Protein 1AM9 (pdb70)

Foldseek 3Di:
DPPVVVVVVVVVVVVVVVCVPVVVLLVLQCVQPRPPDDDDRVVSVVSSVVVVVVVVVVVVVVVVVVVVVVVVVCCVPPPD/DVVVVVVVVVVVVVVVVCVVVVVLVVLQCVQPRDVDDDDSVVSVVRSVVVVVVVVVVVVVVVVVVVVVVVVVVVD/DDPVVVVVVVVVVVVVVVCVPVVVLQVLQCVQVRPPDDDDRVVSVVSSVVVVVVVVVVVVVVVVVVVVVVVVVVVVPDPPDD/DPVVVVVVVVVVVVVVVVCVVVVVLVVLQCVQPRDPDDDDSVVSVVRSVVVVVVCVVVVVVVVVVVVCVVVVVVVD

Secondary structure (DSSP, 8-state):
--HHHHHHHHHHHHHHHHHHHHHHHHHHHHHHT-SS----HHHHHHHHHHHHHHHHHHHHHHHHHHHHHHHHHHHHHH--/-HHHHHHHHHHHHHHHHHHHHHHHHHHHHHHT-SS----HHHHHHHHHHHHHHHHHHHHHHHHHHHHHHHHHHT-/--HHHHHHHHHHHHHHHHHHHHHHHHHHHHHHHTTT----HHHHHHHHHHHHHHHHHHHHHHHHHHHHHHHHHHHHH-----/--HHHHHHHHHHHHHHHHHHHHHHHHHHHHHHTTTT----HHHHHHHHHHHHHHHHHHHHHHHHHHHHHHHHHHT-

Sequence (313 aa):
QSRGEKRTAHNAIEKRYRSSINDKIIELKDLVVGTEAKLNKSAVLRKAIDYIRFLQHSNQKLKQENLSLRTAVHKSKSLKSRGEKRTAHNAIEKRYRSSINDKIIELKDLVVGTEAKLNKSAVLRKAIDYIRFLQHSNQKLKQENLSLRTAVHKSQSRGEKRTAHNAIEKRYRSSINDKIIELKDLVVGTEAKLNKSAVLRKAIDYIRFLQHSNQKLKQENLSLRTAVHKSKSLKDLQSRGEKRTAHNAIEKRYRSSINDKIIELKDLVVGTEAKLNKSAVLRKAIDYIRFLQHSNQKLKQENLSLRTAVHKS

Structure (mmCIF, N/CA/C/O backbone):
data_1AM9
#
_entry.id   1AM9
#
_cell.length_a   94.630
_cell.length_b   94.630
_cell.length_c   459.100
_cell.angle_alpha   90.00
_cell.angle_beta   90.00
_cell.angle_gamma   120.00
#
_symmetry.space_group_name_H-M   'P 61 2 2'
#
loop_
_entity.id
_entity.type
_entity.pdbx_description
1 polymer "DNA (5'-D(*TP*TP*GP*CP*AP*GP*TP*GP*GP*GP*GP*TP*GP*AP*TP*CP*T )-3')"
2 polymer "DNA (5'-D(*CP*AP*TP*GP*AP*GP*AP*TP*CP*AP*CP*CP*CP*CP*AP*CP*T P*GP*CP*AP*A)-3')"
3 polymer 'PROTEIN (STEROL REGULATORY ELEMENT BINDING PROTEIN 1A)'
4 non-polymer 'MAGNESIUM ION'
5 water water
#
loop_
_atom_site.group_PDB
_atom_site.id
_atom_site.type_symbol
_atom_site.label_atom_id
_atom_site.label_alt_id
_atom_site.label_comp_id
_atom_site.label_asym_id
_atom_site.label_entity_id
_atom_site.label_seq_id
_atom_site.pdbx_PDB_ins_code
_atom_site.Cartn_x
_atom_site.Cartn_y
_atom_site.Cartn_z
_atom_site.occupancy
_atom_site.B_iso_or_equiv
_atom_site.auth_seq_id
_atom_site.auth_comp_id
_atom_site.auth_asym_id
_atom_site.auth_atom_id
_atom_site.pdbx_PDB_model_num
ATOM 1547 N N . GLN E 3 1 ? 66.556 44.237 144.686 1.00 47.23 319 GLN A N 1
ATOM 1548 C CA . GLN E 3 1 ? 66.639 43.893 143.231 1.00 46.83 319 GLN A CA 1
ATOM 1549 C C . GLN E 3 1 ? 65.724 44.759 142.378 1.00 45.96 319 GLN A C 1
ATOM 1550 O O . GLN E 3 1 ? 64.520 44.810 142.607 1.00 49.06 319 GLN A O 1
ATOM 1556 N N . SER E 3 2 ? 66.321 45.459 141.416 1.00 46.35 320 SER A N 1
ATOM 1557 C CA . SER E 3 2 ? 65.622 46.334 140.461 1.00 46.98 320 SER A CA 1
ATOM 1558 C C . SER E 3 2 ? 64.954 45.431 139.428 1.00 47.32 320 SER A C 1
ATOM 1559 O O . SER E 3 2 ? 65.362 44.278 139.283 1.00 46.68 320 SER A O 1
ATOM 1562 N N . ARG E 3 3 ? 64.035 45.964 138.627 1.00 41.73 321 ARG A N 1
ATOM 1563 C CA . ARG E 3 3 ? 63.379 45.113 137.636 1.00 42.18 321 ARG A CA 1
ATOM 1564 C C . ARG E 3 3 ? 64.470 44.387 136.875 1.00 41.15 321 ARG A C 1
ATOM 1565 O O . ARG E 3 3 ? 64.454 43.161 136.785 1.00 44.78 321 ARG A O 1
ATOM 1567 N N . GLY E 3 4 ? 65.502 45.138 136.505 1.00 37.27 322 GLY A N 1
ATOM 1568 C CA . GLY E 3 4 ? 66.586 44.579 135.739 1.00 34.15 322 GLY A CA 1
ATOM 1569 C C . GLY E 3 4 ? 67.302 43.476 136.453 1.00 34.90 322 GLY A C 1
ATOM 1570 O O . GLY E 3 4 ? 67.718 42.502 135.824 1.00 38.35 322 GLY A O 1
ATOM 1571 N N . GLU E 3 5 ? 67.488 43.633 137.758 1.00 35.33 323 GLU A N 1
ATOM 1572 C CA . GLU E 3 5 ? 68.171 42.605 138.526 1.00 36.65 323 GLU A CA 1
ATOM 1573 C C . GLU E 3 5 ? 67.279 41.408 138.757 1.00 35.46 323 GLU A C 1
ATOM 1574 O O . GLU E 3 5 ? 67.700 40.262 138.638 1.00 34.02 323 GLU A O 1
ATOM 1580 N N . LYS E 3 6 ? 66.036 41.701 139.096 1.00 36.60 324 LYS A N 1
ATOM 1581 C CA . LYS E 3 6 ? 65.038 40.691 139.340 1.00 42.60 324 LYS A CA 1
ATOM 1582 C C . LYS E 3 6 ? 64.946 39.814 138.075 1.00 40.81 324 LYS A C 1
ATOM 1583 O O . LYS E 3 6 ? 64.977 38.593 138.159 1.00 40.67 324 LYS A O 1
ATOM 1589 N N . ARG E 3 7 ? 64.969 40.455 136.909 1.00 42.19 325 ARG A N 1
ATOM 1590 C CA . ARG E 3 7 ? 64.885 39.789 135.598 1.00 38.16 325 ARG A CA 1
ATOM 1591 C C . ARG E 3 7 ? 66.030 38.834 135.423 1.00 34.69 325 ARG A C 1
ATOM 1592 O O . ARG E 3 7 ? 65.857 37.656 135.195 1.00 38.77 325 ARG A O 1
ATOM 1600 N N . THR E 3 8 ? 67.219 39.347 135.586 1.00 29.30 326 THR A N 1
ATOM 1601 C CA . THR E 3 8 ? 68.369 38.530 135.427 1.00 29.65 326 THR A CA 1
ATOM 1602 C C . THR E 3 8 ? 68.346 37.364 136.401 1.00 31.72 326 THR A C 1
ATOM 1603 O O . THR E 3 8 ? 68.719 36.239 136.066 1.00 35.28 326 THR A O 1
ATOM 1607 N N . ALA E 3 9 ? 67.861 37.617 137.603 1.00 33.85 327 ALA A N 1
ATOM 1608 C CA . ALA E 3 9 ? 67.830 36.569 138.620 1.00 34.07 327 ALA A CA 1
ATOM 1609 C C . ALA E 3 9 ? 66.813 35.516 138.233 1.00 29.48 327 ALA A C 1
ATOM 1610 O O . ALA E 3 9 ? 67.088 34.317 138.226 1.00 29.80 327 ALA A O 1
ATOM 1612 N N . HIS E 3 10 ? 65.642 35.995 137.863 1.00 25.92 328 HIS A N 1
ATOM 1613 C CA . HIS E 3 10 ? 64.566 35.131 137.491 1.00 28.47 328 HIS A CA 1
ATOM 1614 C C . HIS E 3 10 ? 64.952 34.123 136.428 1.00 34.21 328 HIS A C 1
ATOM 1615 O O . HIS E 3 10 ? 64.553 32.953 136.501 1.00 34.83 328 HIS A O 1
ATOM 1622 N N . ASN E 3 11 ? 65.734 34.577 135.451 1.00 35.48 329 ASN A N 1
ATOM 1623 C CA . ASN E 3 11 ? 66.154 33.733 134.355 1.00 28.90 329 ASN A CA 1
ATOM 1624 C C . ASN E 3 11 ? 67.025 32.622 134.882 1.00 30.19 329 ASN A C 1
ATOM 1625 O O . ASN E 3 11 ? 66.908 31.485 134.425 1.00 34.26 329 ASN A O 1
ATOM 1630 N N . ALA E 3 12 ? 67.817 32.903 135.908 1.00 27.27 330 ALA A N 1
ATOM 1631 C CA . ALA E 3 12 ? 68.689 31.875 136.481 1.00 25.85 330 ALA A CA 1
ATOM 1632 C C . ALA E 3 12 ? 67.908 30.904 137.361 1.00 31.03 330 ALA A C 1
ATOM 1633 O O . ALA E 3 12 ? 68.282 29.734 137.521 1.00 33.63 330 ALA A O 1
ATOM 1635 N N . ILE E 3 13 ? 66.853 31.425 137.979 1.00 37.26 331 ILE A N 1
ATOM 1636 C CA . ILE E 3 13 ? 65.948 30.658 138.854 1.00 37.72 331 ILE A CA 1
ATOM 1637 C C . ILE E 3 13 ? 65.181 29.679 137.932 1.00 36.10 331 ILE A C 1
ATOM 1638 O O . ILE E 3 13 ? 65.057 28.476 138.213 1.00 33.80 331 ILE A O 1
ATOM 1643 N N . GLU E 3 14 ? 64.706 30.221 136.815 1.00 33.17 332 GLU A N 1
ATOM 1644 C CA . GLU E 3 14 ? 63.979 29.471 135.821 1.00 29.97 332 GLU A CA 1
ATOM 1645 C C . GLU E 3 14 ? 64.911 28.453 135.160 1.00 27.45 332 GLU A C 1
ATOM 1646 O O . GLU E 3 14 ? 64.472 27.427 134.646 1.00 30.40 332 GLU A O 1
ATOM 1652 N N . LYS E 3 15 ? 66.204 28.707 135.192 1.00 25.77 333 LYS A N 1
ATOM 1653 C CA . LYS E 3 15 ? 67.109 27.756 134.600 1.00 27.03 333 LYS A CA 1
ATOM 1654 C C . LYS E 3 15 ? 67.126 26.570 135.535 1.00 29.10 333 LYS A C 1
ATOM 1655 O O . LYS E 3 15 ? 67.087 25.422 135.102 1.00 31.78 333 LYS A O 1
ATOM 1661 N N . ARG E 3 16 ? 67.219 26.871 136.826 1.00 32.07 334 ARG A N 1
ATOM 1662 C CA . ARG E 3 16 ? 67.209 25.870 137.895 1.00 34.15 334 ARG A CA 1
ATOM 1663 C C . ARG E 3 16 ? 65.889 25.074 137.882 1.00 28.97 334 ARG A C 1
ATOM 1664 O O . ARG E 3 16 ? 65.889 23.858 138.068 1.00 34.59 334 ARG A O 1
ATOM 1672 N N . TYR E 3 17 ? 64.786 25.771 137.636 1.00 25.29 335 TYR A N 1
ATOM 1673 C CA . TYR E 3 17 ? 63.448 25.188 137.554 1.00 27.27 335 TYR A CA 1
ATOM 1674 C C . TYR E 3 17 ? 63.403 24.121 136.478 1.00 28.35 335 TYR A C 1
ATOM 1675 O O . TYR E 3 17 ? 63.051 22.985 136.744 1.00 36.23 335 TYR A O 1
ATOM 1684 N N . ARG E 3 18 ? 63.711 24.514 135.251 1.00 29.64 336 ARG A N 1
ATOM 1685 C CA . ARG E 3 18 ? 63.746 23.602 134.117 1.00 28.93 336 ARG A CA 1
ATOM 1686 C C . ARG E 3 18 ? 64.567 22.367 134.386 1.00 25.80 336 ARG A C 1
ATOM 1687 O O . ARG E 3 18 ? 64.190 21.261 133.996 1.00 30.84 336 ARG A O 1
ATOM 1695 N N . SER E 3 19 ? 65.737 22.571 134.963 1.00 23.77 337 SER A N 1
ATOM 1696 C CA . SER E 3 19 ? 66.620 21.470 135.271 1.00 26.24 337 SER A CA 1
ATOM 1697 C C . SER E 3 19 ? 65.987 20.521 136.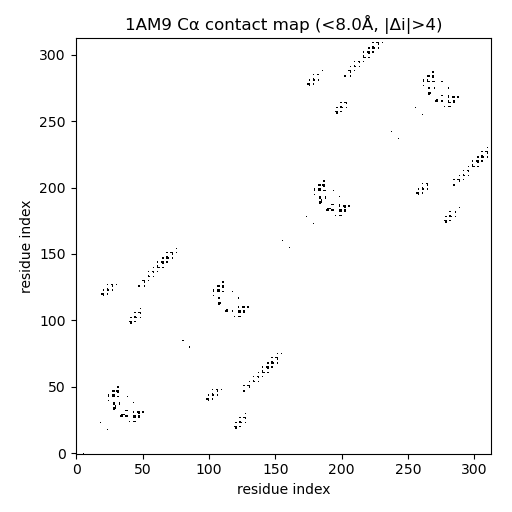283 1.00 29.06 337 SER A C 1
ATOM 1698 O O . SER E 3 19 ? 66.158 19.305 136.170 1.00 29.08 337 SER A O 1
ATOM 1701 N N . SER E 3 20 ? 65.222 21.071 137.235 1.00 28.67 338 SER A N 1
ATOM 1702 C CA . SER E 3 20 ? 64.584 20.264 138.279 1.00 26.98 338 SER A CA 1
ATOM 1703 C C . SER E 3 20 ? 63.567 19.311 137.695 1.00 28.65 338 SER A C 1
ATOM 1704 O O . SER E 3 20 ? 63.165 18.354 138.330 1.00 34.80 338 SER A O 1
ATOM 1707 N N . ILE E 3 21 ? 63.130 19.609 136.484 1.00 29.52 339 ILE A N 1
ATOM 1708 C CA . ILE E 3 21 ? 62.165 18.797 135.783 1.00 24.68 339 ILE A CA 1
ATOM 1709 C C . ILE E 3 21 ? 62.860 17.937 134.734 1.00 29.68 339 ILE A C 1
ATOM 1710 O O . ILE E 3 21 ? 62.724 16.700 134.730 1.00 29.78 339 ILE A O 1
ATOM 1715 N N . ASN E 3 22 ? 63.649 18.590 133.880 1.00 28.37 340 ASN A N 1
ATOM 1716 C CA . ASN E 3 22 ? 64.343 17.903 132.799 1.00 22.08 340 ASN A CA 1
ATOM 1717 C C . ASN E 3 22 ? 65.306 16.879 133.326 1.00 22.19 340 ASN A C 1
ATOM 1718 O O . ASN E 3 22 ? 65.394 15.784 132.802 1.00 27.88 340 ASN A O 1
ATOM 1723 N N . ASP E 3 23 ? 65.997 17.201 134.405 1.00 29.83 341 ASP A N 1
ATOM 1724 C CA . ASP E 3 23 ? 66.945 16.257 134.972 1.00 31.40 341 ASP A CA 1
ATOM 1725 C C . ASP E 3 23 ? 66.258 14.987 135.431 1.00 29.50 341 ASP A C 1
ATOM 1726 O O . ASP E 3 23 ? 66.828 13.898 135.358 1.00 29.55 341 ASP A O 1
ATOM 1731 N N . LYS E 3 24 ? 65.010 15.139 135.864 1.00 29.88 342 LYS A N 1
ATOM 1732 C CA . LYS E 3 24 ? 64.201 14.023 136.331 1.00 27.92 342 LYS A CA 1
ATOM 1733 C C . LYS E 3 24 ? 63.576 13.260 135.189 1.00 27.74 342 LYS A C 1
ATOM 1734 O O . LYS E 3 24 ? 63.398 12.044 135.278 1.00 31.62 342 LYS A O 1
ATOM 1740 N N . ILE E 3 25 ? 63.219 13.958 134.119 1.00 27.22 343 ILE A N 1
ATOM 1741 C CA . ILE E 3 25 ? 62.652 13.257 132.990 1.00 26.09 343 ILE A CA 1
ATOM 1742 C C . ILE E 3 25 ? 63.753 12.367 132.386 1.00 28.83 343 ILE A C 1
ATOM 1743 O O . ILE E 3 25 ? 63.461 11.294 131.855 1.00 31.20 343 ILE A O 1
ATOM 1748 N N . ILE E 3 26 ? 65.021 12.751 132.533 1.00 26.72 344 ILE A N 1
ATOM 1749 C CA . ILE E 3 26 ? 66.070 11.900 131.987 1.00 33.20 344 ILE A CA 1
ATOM 1750 C C . ILE E 3 26 ? 66.398 10.720 132.916 1.00 33.35 344 ILE A C 1
ATOM 1751 O O . ILE E 3 26 ? 66.855 9.670 132.448 1.00 36.06 344 ILE A O 1
ATOM 1756 N N . GLU E 3 27 ? 66.092 10.874 134.211 1.00 33.70 345 GLU A N 1
ATOM 1757 C CA . GLU E 3 27 ? 66.274 9.816 135.220 1.00 27.99 345 GLU A CA 1
ATOM 1758 C C . GLU E 3 27 ? 65.205 8.785 134.904 1.00 24.58 345 GLU A C 1
ATOM 1759 O O . GLU E 3 27 ? 65.444 7.592 134.984 1.00 30.95 345 GLU A O 1
ATOM 1765 N N . LEU E 3 28 ? 64.027 9.256 134.515 1.00 22.38 346 LEU A N 1
ATOM 1766 C CA . LEU E 3 28 ? 62.925 8.385 134.119 1.00 22.77 346 LEU A CA 1
ATOM 1767 C C . LEU E 3 28 ? 63.235 7.727 132.790 1.00 23.64 346 LEU A C 1
ATOM 1768 O O . LEU E 3 28 ? 62.929 6.567 132.593 1.00 25.73 346 LEU A O 1
ATOM 1773 N N . LYS E 3 29 ? 63.823 8.476 131.865 1.00 26.61 347 LYS A N 1
ATOM 1774 C CA . LYS E 3 29 ? 64.180 7.925 130.571 1.00 25.86 347 LYS A CA 1
ATOM 1775 C C . LYS E 3 29 ? 65.096 6.731 130.791 1.00 27.51 347 LYS A C 1
ATOM 1776 O O . LYS E 3 29 ? 64.838 5.629 130.311 1.00 35.85 347 LYS A O 1
ATOM 1782 N N . ASP E 3 30 ? 66.147 6.940 131.556 1.00 25.87 348 ASP A N 1
ATOM 1783 C CA . ASP E 3 30 ? 67.076 5.880 131.841 1.00 28.48 348 ASP A CA 1
ATOM 1784 C C . ASP E 3 30 ? 66.423 4.658 132.480 1.00 30.54 348 ASP A C 1
ATOM 1785 O O . ASP E 3 30 ? 66.895 3.535 132.313 1.00 35.70 348 ASP A O 1
ATOM 1790 N N . LEU E 3 31 ? 65.347 4.864 133.226 1.00 32.87 349 LEU A N 1
ATOM 1791 C CA . LEU E 3 31 ? 64.659 3.745 133.881 1.00 30.85 349 LEU A CA 1
ATOM 1792 C C . LEU E 3 31 ? 63.780 2.963 132.932 1.00 28.99 349 LEU A C 1
ATOM 1793 O O . LEU E 3 31 ? 63.636 1.766 133.091 1.00 31.53 349 LEU A O 1
ATOM 1798 N N . VAL E 3 32 ? 63.176 3.644 131.960 1.00 30.50 350 VAL A N 1
ATOM 1799 C CA . VAL E 3 32 ? 62.279 2.996 131.019 1.00 27.29 350 VAL A CA 1
ATOM 1800 C C . VAL E 3 32 ? 62.921 2.497 129.737 1.00 32.95 350 VAL A C 1
ATOM 1801 O O . VAL E 3 32 ? 62.461 1.497 129.178 1.00 36.14 350 VAL A O 1
ATOM 1805 N N . VAL E 3 33 ? 63.957 3.183 129.258 1.00 29.00 351 VAL A N 1
ATOM 1806 C CA . VAL E 3 33 ? 64.625 2.758 128.033 1.00 30.96 351 VAL A CA 1
ATOM 1807 C C . VAL E 3 33 ? 66.136 2.626 128.123 1.00 31.82 351 VAL A C 1
ATOM 1808 O O . VAL E 3 33 ? 66.781 2.142 127.187 1.00 38.93 351 VAL A O 1
ATOM 1812 N N . GLY E 3 34 ? 66.717 3.069 129.225 1.00 35.42 352 GLY A N 1
ATOM 1813 C CA . GLY E 3 34 ? 68.151 2.929 129.368 1.00 30.98 352 GLY A CA 1
ATOM 1814 C C . GLY E 3 34 ? 68.973 4.184 129.218 1.00 33.42 352 GLY A C 1
ATOM 1815 O O . GLY E 3 34 ? 68.587 5.156 128.583 1.00 33.59 352 GLY A O 1
ATOM 1816 N N . THR E 3 35 ? 70.158 4.119 129.798 1.00 38.48 353 THR A N 1
ATOM 1817 C CA . THR E 3 35 ? 71.086 5.217 129.783 1.00 42.13 353 THR A CA 1
ATOM 1818 C C . THR E 3 35 ? 71.377 5.663 128.341 1.00 48.87 353 THR A C 1
ATOM 1819 O O . THR E 3 35 ? 71.210 6.840 128.001 1.00 54.83 353 THR A O 1
ATOM 1821 N N . GLU E 3 36 ? 71.704 4.694 127.480 1.00 53.38 354 GLU A N 1
ATOM 1822 C CA . GLU E 3 36 ? 72.080 4.941 126.080 1.00 51.11 354 GLU A CA 1
ATOM 1823 C C . GLU E 3 36 ? 71.002 5.382 125.106 1.00 47.71 354 GLU A C 1
ATOM 1824 O O . GLU E 3 36 ? 71.270 6.193 124.221 1.00 49.17 354 GLU A O 1
ATOM 1826 N N . ALA E 3 37 ? 69.800 4.837 125.239 1.00 46.60 355 ALA A N 1
ATOM 1827 C CA . ALA E 3 37 ? 68.702 5.203 124.343 1.00 45.59 355 ALA A CA 1
ATOM 1828 C C . ALA E 3 37 ? 68.291 6.681 124.453 1.00 45.09 355 ALA A C 1
ATOM 1829 O O . ALA E 3 37 ? 68.569 7.349 125.446 1.00 48.80 355 ALA A O 1
ATOM 1831 N N . LYS E 3 38 ? 67.670 7.206 123.412 1.00 38.45 356 LYS A N 1
ATOM 1832 C CA . LYS E 3 38 ? 67.214 8.576 123.452 1.00 36.72 356 LYS A CA 1
ATOM 1833 C C . LYS E 3 38 ? 65.759 8.461 123.077 1.00 37.41 356 LYS A C 1
ATOM 1834 O O . LYS E 3 38 ? 65.425 7.736 122.138 1.00 40.64 356 LYS A O 1
ATOM 1836 N N . LEU E 3 39 ? 64.894 9.090 123.871 1.00 34.00 357 LEU A N 1
ATOM 1837 C CA . LEU E 3 39 ? 63.455 9.088 123.637 1.00 26.58 357 LEU A CA 1
ATOM 1838 C C . LEU E 3 39 ? 63.011 10.469 124.081 1.00 29.57 357 LEU A C 1
ATOM 1839 O O . LEU E 3 39 ? 63.656 11.070 124.938 1.00 34.58 357 LEU A O 1
ATOM 1844 N N . ASN E 3 40 ? 61.971 11.006 123.452 1.00 29.56 358 ASN A N 1
ATOM 1845 C CA . ASN E 3 40 ? 61.462 12.328 123.777 1.00 25.56 358 ASN A CA 1
ATOM 1846 C C . ASN E 3 40 ? 60.690 12.363 125.102 1.00 25.33 358 ASN A C 1
ATOM 1847 O O . ASN E 3 40 ? 60.101 11.378 125.508 1.00 28.25 358 ASN A O 1
ATOM 1852 N N . LYS E 3 41 ? 60.577 13.553 125.674 1.00 26.23 359 LYS A N 1
ATOM 1853 C CA . LYS E 3 41 ? 59.922 13.778 126.952 1.00 20.66 359 LYS A CA 1
ATOM 1854 C C . LYS E 3 41 ? 58.562 13.151 127.178 1.00 25.56 359 LYS A C 1
ATOM 1855 O O . LYS E 3 41 ? 58.375 12.445 128.174 1.00 31.06 359 LYS A O 1
ATOM 1861 N N . SER E 3 42 ? 57.601 13.394 126.298 1.00 21.82 360 SER A N 1
ATOM 1862 C CA . SER E 3 42 ? 56.266 12.825 126.528 1.00 23.62 360 SER A CA 1
ATOM 1863 C C . SER E 3 42 ? 56.183 11.292 126.440 1.00 29.63 360 SER A C 1
ATOM 1864 O O . SER E 3 42 ? 55.342 10.654 127.127 1.00 32.88 360 SER A O 1
ATOM 1867 N N . ALA E 3 43 ? 57.087 10.709 125.654 1.00 23.17 361 ALA A N 1
ATOM 1868 C CA . ALA E 3 43 ? 57.119 9.274 125.452 1.00 24.72 361 ALA A CA 1
ATOM 1869 C C . ALA E 3 43 ? 57.799 8.630 126.628 1.00 20.71 361 ALA A C 1
ATOM 1870 O O . ALA E 3 43 ? 57.554 7.482 126.934 1.00 28.38 361 ALA A O 1
ATOM 1872 N N . VAL E 3 44 ? 58.714 9.361 127.236 1.00 23.98 362 VAL A N 1
ATOM 1873 C CA . VAL E 3 44 ? 59.403 8.899 128.427 1.00 22.96 362 VAL A CA 1
ATOM 1874 C C . VAL E 3 44 ? 58.366 8.837 129.554 1.00 21.19 362 VAL A C 1
ATOM 1875 O O . VAL E 3 44 ? 58.245 7.816 130.217 1.00 26.49 362 VAL A O 1
ATOM 1879 N N . LEU E 3 45 ? 57.564 9.890 129.707 1.00 18.59 363 LEU A N 1
ATOM 1880 C CA . LEU E 3 45 ? 56.558 9.919 130.754 1.00 13.14 363 LEU A CA 1
ATOM 1881 C C . LEU E 3 45 ? 55.479 8.897 130.497 1.00 13.42 363 LEU A C 1
ATOM 1882 O O . LEU E 3 45 ? 55.011 8.253 131.404 1.00 26.02 363 LEU A O 1
ATOM 1887 N N . ARG E 3 46 ? 55.063 8.737 129.262 1.00 20.03 364 ARG A N 1
ATOM 1888 C CA . ARG E 3 46 ? 54.054 7.743 128.947 1.00 17.96 364 ARG A CA 1
ATOM 1889 C C . ARG E 3 46 ? 54.557 6.362 129.364 1.00 20.85 364 ARG A C 1
ATOM 1890 O O . ARG E 3 46 ? 53.788 5.530 129.830 1.00 23.76 364 ARG A O 1
ATOM 1898 N N . LYS E 3 47 ? 55.846 6.115 129.123 1.00 23.84 365 LYS A N 1
ATOM 1899 C CA . LYS E 3 47 ? 56.495 4.848 129.444 1.00 22.06 365 LYS A CA 1
ATOM 1900 C C . LYS E 3 47 ? 56.605 4.644 130.932 1.00 21.75 365 LYS A C 1
ATOM 1901 O O . LYS E 3 47 ? 56.400 3.542 131.409 1.00 27.56 365 LYS A O 1
ATOM 1907 N N . ALA E 3 48 ? 56.962 5.714 131.646 1.00 23.80 366 ALA A N 1
ATOM 1908 C CA . ALA E 3 48 ? 57.079 5.734 133.111 1.00 20.44 366 ALA A CA 1
ATOM 1909 C C . ALA E 3 48 ? 55.746 5.312 133.736 1.00 20.99 366 ALA A C 1
ATOM 1910 O O . ALA E 3 48 ? 55.709 4.431 134.591 1.00 30.31 366 ALA A O 1
ATOM 1912 N N . ILE E 3 49 ? 54.656 5.912 133.263 1.00 20.52 367 ILE A N 1
ATOM 1913 C CA . ILE E 3 49 ? 53.305 5.613 133.722 1.00 13.78 367 ILE A CA 1
ATOM 1914 C C . ILE E 3 49 ? 52.954 4.162 133.551 1.00 15.09 367 ILE A C 1
ATOM 1915 O O . ILE E 3 49 ? 52.480 3.532 134.481 1.00 23.58 367 ILE A O 1
ATOM 1920 N N . ASP E 3 50 ? 53.147 3.637 132.347 1.00 19.25 368 ASP A N 1
ATOM 1921 C CA . ASP E 3 50 ? 52.835 2.240 132.056 1.00 19.39 368 ASP A CA 1
ATOM 1922 C C . ASP E 3 50 ? 53.785 1.290 132.763 1.00 17.94 368 ASP A C 1
ATOM 1923 O O . ASP E 3 50 ? 53.403 0.187 133.141 1.00 22.19 368 ASP A O 1
ATOM 1928 N N . TYR E 3 51 ? 55.035 1.697 132.915 1.00 20.75 369 TYR A N 1
ATOM 1929 C CA . TYR E 3 51 ? 56.019 0.871 133.603 1.00 15.08 369 TYR A CA 1
ATOM 1930 C C . TYR E 3 51 ? 55.609 0.759 135.075 1.00 22.29 369 TYR A C 1
ATOM 1931 O O . TYR E 3 51 ? 55.595 -0.337 135.617 1.00 31.39 369 TYR A O 1
ATOM 1940 N N . ILE E 3 52 ? 55.261 1.876 135.721 1.00 21.56 370 ILE A N 1
ATOM 1941 C CA . ILE E 3 52 ? 54.826 1.842 137.115 1.00 20.67 370 ILE A CA 1
ATOM 1942 C C . ILE E 3 52 ? 53.664 0.871 137.233 1.00 21.82 370 ILE A C 1
ATOM 1943 O O . ILE E 3 52 ? 53.737 -0.074 138.003 1.00 33.58 370 ILE A O 1
ATOM 1948 N N . ARG E 3 53 ? 52.636 1.028 136.411 1.00 23.82 371 ARG A N 1
ATOM 1949 C CA . ARG E 3 53 ? 51.498 0.124 136.477 1.00 18.51 371 ARG A CA 1
ATOM 1950 C C . ARG E 3 53 ? 51.925 -1.306 136.314 1.00 22.69 371 ARG A C 1
ATOM 1951 O O . ARG E 3 53 ? 51.337 -2.216 136.896 1.00 31.11 371 ARG A O 1
ATOM 1959 N N . PHE E 3 54 ? 52.898 -1.532 135.456 1.00 22.22 372 PHE A N 1
ATOM 1960 C CA . PHE E 3 54 ? 53.3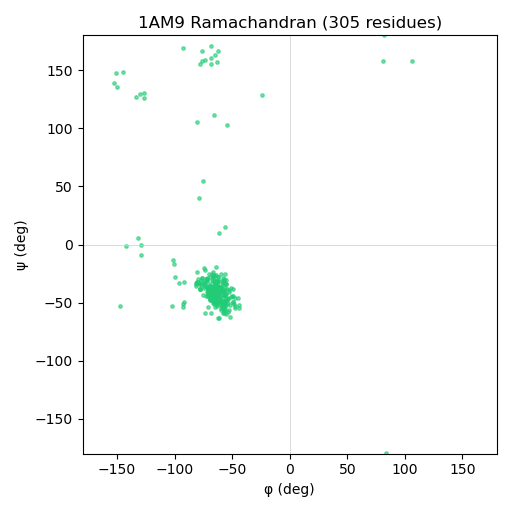43 -2.886 135.260 1.00 22.62 372 PHE A CA 1
ATOM 1961 C C . PHE E 3 54 ? 54.074 -3.363 136.498 1.00 21.57 372 PHE A C 1
ATOM 1962 O O . PHE E 3 54 ? 53.924 -4.519 136.864 1.00 27.90 372 PHE A O 1
ATOM 1970 N N . LEU E 3 55 ? 54.874 -2.497 137.124 1.00 20.84 373 LEU A N 1
ATOM 1971 C CA . LEU E 3 55 ? 55.647 -2.846 138.322 1.00 16.67 373 LEU A CA 1
ATOM 1972 C C . LEU E 3 55 ? 54.715 -3.160 139.463 1.00 21.83 373 LEU A C 1
ATOM 1973 O O . LEU E 3 55 ? 54.975 -4.051 140.265 1.00 22.32 373 LEU A O 1
ATOM 1978 N N . GLN E 3 56 ? 53.629 -2.407 139.531 1.00 20.62 374 GLN A N 1
ATOM 1979 C CA . GLN E 3 56 ? 52.604 -2.594 140.529 1.00 16.70 374 GLN A CA 1
ATOM 1980 C C . GLN E 3 56 ? 51.922 -3.912 140.319 1.00 19.92 374 GLN A C 1
ATOM 1981 O O . GLN E 3 56 ? 51.716 -4.655 141.255 1.00 30.29 374 GLN A O 1
ATOM 1987 N N . HIS E 3 57 ? 51.502 -4.184 139.099 1.00 23.54 375 HIS A N 1
ATOM 1988 C CA . HIS E 3 57 ? 50.818 -5.430 138.814 1.00 23.59 375 HIS A CA 1
ATOM 1989 C C . HIS E 3 57 ? 51.708 -6.653 139.064 1.00 22.77 375 HIS A C 1
ATOM 1990 O O . HIS E 3 57 ? 51.244 -7.707 139.517 1.00 23.96 375 HIS A O 1
ATOM 1997 N N . SER E 3 58 ? 52.980 -6.495 138.731 1.00 22.63 376 SER A N 1
ATOM 1998 C CA . SER E 3 58 ? 53.998 -7.528 138.879 1.00 25.20 376 SER A CA 1
ATOM 1999 C C . SER E 3 58 ? 54.213 -7.804 140.365 1.00 25.97 376 SER A C 1
ATOM 2000 O O . SER E 3 58 ? 54.194 -8.945 140.798 1.00 30.24 376 SER A O 1
ATOM 2003 N N . ASN E 3 59 ? 54.386 -6.748 141.146 1.00 21.87 377 ASN A N 1
ATOM 2004 C CA . ASN E 3 59 ? 54.584 -6.885 142.561 1.00 20.50 377 ASN A CA 1
ATOM 2005 C C . ASN E 3 59 ? 53.433 -7.710 143.139 1.00 21.79 377 ASN A C 1
ATOM 2006 O O . ASN E 3 59 ? 53.662 -8.699 143.804 1.00 26.59 377 ASN A O 1
ATOM 2011 N N . GLN E 3 60 ? 52.201 -7.395 142.781 1.00 20.13 378 GLN A N 1
ATOM 2012 C CA . GLN E 3 60 ? 51.077 -8.147 143.281 1.00 20.11 378 GLN A CA 1
ATOM 2013 C C . GLN E 3 60 ? 51.197 -9.599 142.858 1.00 31.60 378 GLN A C 1
ATOM 2014 O O . GLN E 3 60 ? 50.969 -10.508 143.662 1.00 39.67 378 GLN A O 1
ATOM 2020 N N . LYS E 3 61 ? 51.544 -9.825 141.592 1.00 35.59 379 LYS A N 1
ATOM 2021 C CA . LYS E 3 61 ? 51.701 -11.173 141.065 1.00 28.28 379 LYS A CA 1
ATOM 2022 C C . LYS E 3 61 ? 52.781 -11.911 141.824 1.00 24.14 379 LYS A C 1
ATOM 2023 O O . LYS E 3 61 ? 52.595 -13.021 142.255 1.00 25.94 379 LYS A O 1
ATOM 2029 N N . LEU E 3 62 ? 53.905 -11.255 142.007 1.00 26.00 380 LEU A N 1
ATOM 2030 C CA . LEU E 3 62 ? 55.053 -11.812 142.697 1.00 25.56 380 LEU A CA 1
ATOM 2031 C C . LEU E 3 62 ? 54.753 -12.165 144.157 1.00 28.00 380 LEU A C 1
ATOM 2032 O O . LEU E 3 62 ? 55.258 -13.175 144.679 1.00 25.95 380 LEU A O 1
ATOM 2037 N N . LYS E 3 63 ? 53.959 -11.331 144.824 1.00 23.61 381 LYS A N 1
ATOM 2038 C CA . LYS E 3 63 ? 53.637 -11.590 146.200 1.00 21.37 381 LYS A CA 1
ATOM 2039 C C . LYS E 3 63 ? 52.729 -12.784 146.278 1.00 26.62 381 LYS A C 1
ATOM 2040 O O . LYS E 3 63 ? 52.885 -13.633 147.158 1.00 32.56 381 LYS A O 1
ATOM 2046 N N . GLN E 3 64 ? 51.760 -12.866 145.381 1.00 28.46 382 GLN A N 1
ATOM 2047 C CA . GLN E 3 64 ? 50.864 -14.008 145.415 1.00 28.99 382 GLN A CA 1
ATOM 2048 C C . GLN E 3 64 ? 51.660 -15.277 145.186 1.00 32.09 382 GLN A C 1
ATOM 2049 O O . GLN E 3 64 ? 51.452 -16.263 145.861 1.00 42.13 382 GLN A O 1
ATOM 2055 N N . GLU E 3 65 ? 52.596 -15.233 144.255 1.00 32.49 383 GLU A N 1
ATOM 2056 C CA . GLU E 3 65 ? 53.424 -16.377 143.924 1.00 33.82 383 GLU A CA 1
ATOM 2057 C C . GLU E 3 65 ? 54.268 -16.779 145.111 1.00 34.35 383 GLU A C 1
ATOM 2058 O O . GLU E 3 65 ? 54.452 -17.960 145.395 1.00 35.26 383 GLU A O 1
ATOM 2064 N N . ASN E 3 66 ? 54.833 -15.776 145.759 1.00 33.83 384 ASN A N 1
ATOM 2065 C CA . ASN E 3 66 ? 55.667 -15.979 146.929 1.00 32.35 384 ASN A CA 1
ATOM 2066 C C . ASN E 3 66 ? 54.883 -16.727 147.999 1.00 34.05 384 ASN A C 1
ATOM 2067 O O . ASN E 3 66 ? 55.388 -17.668 148.606 1.00 39.02 384 ASN A O 1
ATOM 2072 N N . LEU E 3 67 ? 53.624 -16.351 148.176 1.00 32.29 385 LEU A N 1
ATOM 2073 C CA . LEU E 3 67 ? 52.775 -16.987 149.169 1.00 30.82 385 LEU A CA 1
ATOM 2074 C C . LEU E 3 67 ? 52.491 -18.422 148.771 1.00 30.84 385 LEU A C 1
ATOM 2075 O O . LEU E 3 67 ? 52.632 -19.319 149.578 1.00 38.16 385 LEU A O 1
ATOM 2080 N N . SER E 3 68 ? 52.114 -18.652 147.525 1.00 34.62 386 SER A N 1
ATOM 2081 C CA . SER E 3 68 ? 51.873 -20.009 147.056 1.00 33.62 386 SER A CA 1
ATOM 2082 C C . SER E 3 68 ? 53.117 -20.872 147.180 1.00 29.97 386 SER A C 1
ATOM 2083 O O . SER E 3 68 ? 53.031 -22.033 147.526 1.00 31.74 386 SER A O 1
ATOM 2086 N N . LEU E 3 69 ? 54.268 -20.332 146.848 1.00 27.09 387 LEU A N 1
ATOM 2087 C CA . LEU E 3 69 ? 55.475 -21.104 146.972 1.00 30.40 387 LEU A CA 1
ATOM 2088 C C . LEU E 3 69 ? 55.662 -21.454 148.444 1.00 38.33 387 LEU A C 1
ATOM 2089 O O . LEU E 3 69 ? 55.962 -22.606 148.784 1.00 43.64 387 LEU A O 1
ATOM 2094 N N . ARG E 3 70 ? 55.431 -20.469 149.315 1.00 38.44 388 ARG A N 1
ATOM 2095 C CA . ARG E 3 70 ? 55.569 -20.641 150.758 1.00 33.18 388 ARG A CA 1
ATOM 2096 C C . ARG E 3 70 ? 54.579 -21.645 151.326 1.00 38.81 388 ARG A C 1
ATOM 2097 O O . ARG E 3 70 ? 54.924 -22.416 152.229 1.00 42.84 388 ARG A O 1
ATOM 2105 N N . THR E 3 71 ? 53.347 -21.625 150.823 1.00 36.87 389 THR A N 1
ATOM 2106 C CA . THR E 3 71 ? 52.330 -22.556 151.270 1.00 36.67 389 THR A CA 1
ATOM 2107 C C . THR E 3 71 ? 52.603 -23.947 150.712 1.00 38.78 389 THR A C 1
ATOM 2108 O O . THR E 3 71 ? 52.105 -24.939 151.233 1.00 42.62 389 THR A O 1
ATOM 2112 N N . ALA E 3 72 ? 53.368 -23.997 149.629 1.00 41.46 390 ALA A N 1
ATOM 2113 C C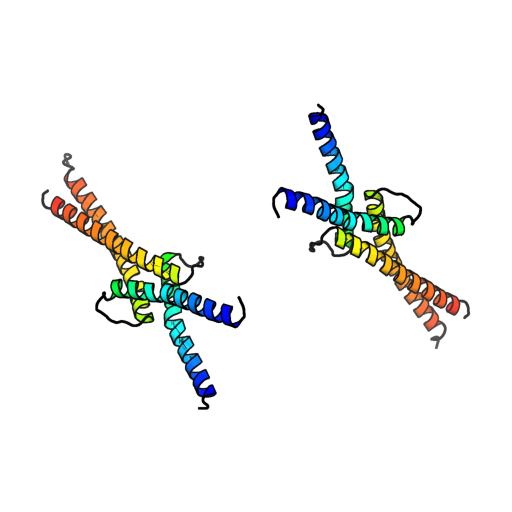A . ALA E 3 72 ? 53.751 -25.235 148.975 1.00 41.81 390 ALA A CA 1
ATOM 2114 C C . ALA E 3 72 ? 54.782 -25.907 149.852 1.00 42.82 390 ALA A C 1
ATOM 2115 O O . ALA E 3 72 ? 54.595 -27.045 150.270 1.00 48.72 390 ALA A O 1
ATOM 2117 N N . VAL E 3 73 ? 55.881 -25.199 150.095 1.00 39.90 391 VAL A N 1
ATOM 2118 C CA . VAL E 3 73 ? 56.974 -25.678 150.931 1.00 37.48 391 VAL A CA 1
ATOM 2119 C C . VAL E 3 73 ? 56.452 -26.212 152.261 1.00 35.26 391 VAL A C 1
ATOM 2120 O O . VAL E 3 73 ? 56.815 -27.291 152.693 1.00 43.01 391 VAL A O 1
ATOM 2124 N N . HIS E 3 74 ? 55.542 -25.480 152.865 1.00 35.04 392 HIS A N 1
ATOM 2125 C CA . HIS E 3 74 ? 54.954 -25.869 154.126 1.00 40.07 392 HIS A CA 1
ATOM 2126 C C . HIS E 3 74 ? 54.348 -27.254 154.030 1.00 42.54 392 HIS A C 1
ATOM 2127 O O . HIS E 3 74 ? 54.722 -28.148 154.768 1.00 52.89 392 HIS A O 1
ATOM 2134 N N . LYS E 3 75 ? 53.390 -27.429 153.133 1.00 49.76 393 LYS A N 1
ATOM 2135 C CA . LYS E 3 75 ? 52.718 -28.720 152.954 1.00 49.32 393 LYS A CA 1
ATOM 2136 C C . LYS E 3 75 ? 53.737 -29.826 152.670 1.00 47.27 393 LYS A C 1
ATOM 2137 O O . LYS E 3 75 ? 53.623 -30.960 153.176 1.00 42.53 393 LYS A O 1
ATOM 2139 N N . SER E 3 76 ? 54.792 -29.437 151.962 1.00 43.39 394 SER A N 1
ATOM 2140 C CA . SER E 3 76 ? 55.875 -30.327 151.590 1.00 44.34 394 SER A CA 1
ATOM 2141 C C . SER E 3 76 ? 56.571 -30.888 152.817 1.00 51.88 394 SER A C 1
ATOM 2142 O O . SER E 3 76 ? 57.658 -31.457 152.692 1.00 63.96 394 SER A O 1
ATOM 2144 N N . LYS E 3 77 ? 55.988 -30.657 153.998 1.00 57.09 395 LYS A N 1
ATOM 2145 C CA . LYS E 3 77 ? 56.515 -31.116 155.282 1.00 50.63 395 LYS A CA 1
ATOM 2146 C C . LYS E 3 77 ? 55.301 -31.392 156.172 1.00 52.88 395 LYS A C 1
ATOM 2147 O O . LYS E 3 77 ? 55.115 -32.494 156.689 1.00 50.20 395 LYS A O 1
ATOM 2153 N N . SER E 3 78 ? 54.435 -30.392 156.268 1.00 55.56 396 SER A N 1
ATOM 2154 C CA . SER E 3 78 ? 53.221 -30.447 157.074 1.00 59.30 396 SER A CA 1
ATOM 2155 C C . SER E 3 78 ? 52.234 -31.614 156.783 1.00 61.52 396 SER A C 1
ATOM 2156 O O . SER E 3 78 ? 51.067 -31.604 157.230 1.00 61.81 396 SER A O 1
ATOM 2158 N N . LEU E 3 79 ? 52.699 -32.624 156.056 1.00 60.08 397 LEU A N 1
ATOM 2159 C CA . LEU E 3 79 ? 51.862 -33.773 155.743 1.00 60.82 397 LEU A CA 1
ATOM 2160 C C . LEU E 3 79 ? 51.843 -34.720 156.948 1.00 62.88 397 LEU A C 1
ATOM 2161 O O . LEU E 3 79 ? 52.843 -35.397 157.226 1.00 62.77 397 LEU A O 1
ATOM 2163 N N . LYS E 3 80 ? 50.718 -34.729 157.672 1.00 60.76 398 LYS A N 1
ATOM 2164 C CA . LYS E 3 80 ? 50.545 -35.582 158.859 1.00 59.12 398 LYS A CA 1
ATOM 2165 C C . LYS E 3 80 ? 49.982 -36.967 158.533 1.00 54.23 398 LYS A C 1
ATOM 2166 O O . LYS E 3 80 ? 50.574 -37.632 157.660 1.00 55.37 398 LYS A O 1
ATOM 2168 N N . SER F 3 2 ? 51.904 37.703 109.060 1.00 56.81 320 SER B N 1
ATOM 2169 C CA . SER F 3 2 ? 52.185 36.247 108.880 1.00 58.13 320 SER B CA 1
ATOM 2170 C C . SER F 3 2 ? 53.399 35.741 109.660 1.00 61.43 320 SER B C 1
ATOM 2171 O O . SER F 3 2 ? 53.494 34.545 109.933 1.00 66.88 320 SER B O 1
ATOM 2174 N N . ARG F 3 3 ? 54.353 36.611 109.989 1.00 60.26 321 ARG B N 1
ATOM 2175 C CA . ARG F 3 3 ? 55.464 36.142 110.820 1.00 58.49 321 ARG B CA 1
ATOM 2176 C C . ARG F 3 3 ? 54.614 35.864 112.051 1.00 59.09 321 ARG B C 1
ATOM 2177 O O . ARG F 3 3 ? 54.484 34.723 112.494 1.00 64.95 321 ARG B O 1
ATOM 2179 N N . GLY F 3 4 ? 53.836 36.885 112.407 1.00 58.65 322 GLY B N 1
ATOM 2180 C CA . GLY F 3 4 ? 52.938 36.800 113.540 1.00 59.33 322 GLY B CA 1
ATOM 2181 C C . GLY F 3 4 ? 51.891 35.710 113.391 1.00 62.96 322 GLY B C 1
ATOM 2182 O O . GLY F 3 4 ? 51.709 34.934 114.330 1.00 67.37 322 GLY B O 1
ATOM 2183 N N . GLU F 3 5 ? 51.208 35.635 112.243 1.00 57.00 323 GLU B N 1
ATOM 2184 C CA . GLU F 3 5 ? 50.181 34.606 112.045 1.00 51.72 323 GLU B CA 1
ATOM 2185 C C . GLU F 3 5 ? 50.825 33.236 112.155 1.00 49.51 323 GLU B C 1
ATOM 2186 O O . GLU F 3 5 ? 50.248 32.301 112.721 1.00 51.53 323 GLU B O 1
ATOM 2192 N N . LYS F 3 6 ? 52.047 33.133 111.656 1.00 48.11 324 LYS B N 1
ATOM 2193 C CA . LYS F 3 6 ? 52.752 31.872 111.726 1.00 52.35 324 LYS B CA 1
ATOM 2194 C C . LYS F 3 6 ? 53.025 31.585 113.205 1.00 53.68 324 LYS B C 1
ATOM 2195 O O . LYS F 3 6 ? 52.823 30.463 113.668 1.00 56.65 324 LYS B O 1
ATOM 2197 N N . ARG F 3 7 ? 53.402 32.621 113.954 1.00 50.45 325 ARG B N 1
ATOM 2198 C CA . ARG F 3 7 ? 53.670 32.488 115.383 1.00 45.65 325 ARG B CA 1
ATOM 2199 C C . ARG F 3 7 ? 52.446 31.982 116.110 1.00 42.41 325 ARG B C 1
ATOM 2200 O O . ARG F 3 7 ? 52.518 30.985 116.807 1.00 43.48 325 ARG B O 1
ATOM 2208 N N . THR F 3 8 ? 51.318 32.653 115.918 1.00 34.83 326 THR B N 1
ATOM 2209 C CA . THR F 3 8 ? 50.072 32.282 116.570 1.00 34.12 326 THR B CA 1
ATOM 2210 C C . THR F 3 8 ? 49.727 30.838 116.319 1.00 37.26 326 THR B C 1
ATOM 2211 O O . THR F 3 8 ? 49.361 30.078 117.240 1.00 36.00 326 THR B O 1
ATOM 2215 N N . ALA F 3 9 ? 49.856 30.457 115.058 1.00 36.81 327 ALA B N 1
ATOM 2216 C CA . ALA F 3 9 ? 49.554 29.104 114.683 1.00 36.61 327 ALA B CA 1
ATOM 2217 C C . ALA F 3 9 ? 50.523 28.159 115.415 1.00 33.70 327 ALA B C 1
ATOM 2218 O O . ALA F 3 9 ? 50.098 27.212 116.077 1.00 39.71 327 ALA B O 1
ATOM 2220 N N . HIS F 3 10 ? 51.817 28.443 115.366 1.00 27.53 328 HIS B N 1
ATOM 2221 C CA . HIS F 3 10 ? 52.737 27.558 116.030 1.00 29.96 328 HIS B CA 1
ATOM 2222 C C . HIS F 3 10 ? 52.522 27.542 117.544 1.00 34.23 328 HIS B C 1
ATOM 2223 O O . HIS F 3 10 ? 52.695 26.508 118.192 1.00 35.81 328 HIS B O 1
ATOM 2230 N N . ASN F 3 11 ? 52.088 28.673 118.090 1.00 33.77 329 ASN B N 1
ATOM 2231 C CA . ASN F 3 11 ? 51.823 28.782 119.506 1.00 26.85 329 ASN B CA 1
ATOM 2232 C C . ASN F 3 11 ? 50.797 27.720 119.842 1.00 28.63 329 ASN B C 1
ATOM 2233 O O . ASN F 3 11 ? 50.930 27.058 120.858 1.00 38.53 329 ASN B O 1
ATOM 2238 N N . ALA F 3 12 ? 49.801 27.514 118.984 1.00 30.29 330 ALA B N 1
ATOM 2239 C CA . ALA F 3 12 ? 48.800 26.465 119.235 1.00 25.89 330 ALA B CA 1
ATOM 2240 C C . ALA F 3 12 ? 49.462 25.086 119.203 1.00 25.81 330 ALA B C 1
ATOM 2241 O O . ALA F 3 12 ? 49.114 24.178 119.955 1.00 24.36 330 ALA B O 1
ATOM 2243 N N . ILE F 3 13 ? 50.445 24.951 118.340 1.00 29.76 331 ILE B N 1
ATOM 2244 C CA . ILE F 3 13 ? 51.150 23.703 118.222 1.00 30.83 331 ILE B CA 1
ATOM 2245 C C . ILE F 3 13 ? 51.938 23.462 119.494 1.00 32.63 331 ILE B C 1
ATOM 2246 O O . ILE F 3 13 ? 51.889 22.361 120.066 1.00 42.98 331 ILE B O 1
ATOM 2251 N N . GLU F 3 14 ? 52.597 24.507 119.987 1.00 36.07 332 GLU B N 1
ATOM 2252 C CA . GLU F 3 14 ? 53.397 24.417 121.205 1.00 30.11 332 GLU B CA 1
ATOM 2253 C C . GLU F 3 14 ? 52.567 24.122 122.444 1.00 25.73 332 GLU B C 1
ATOM 2254 O O . GLU F 3 14 ? 53.047 23.465 123.340 1.00 32.11 332 GLU B O 1
ATOM 2260 N N . LYS F 3 15 ? 51.329 24.603 122.501 1.00 25.03 333 LYS B N 1
ATOM 2261 C CA . LYS F 3 15 ? 50.468 24.322 123.628 1.00 24.23 333 LYS B CA 1
ATOM 2262 C C . LYS F 3 15 ? 50.104 22.845 123.630 1.00 29.62 333 LYS B C 1
ATOM 2263 O O . LYS F 3 15 ? 50.100 22.190 124.674 1.00 30.57 333 LYS B O 1
ATOM 2269 N N . ARG F 3 16 ? 49.796 22.327 122.453 1.00 29.97 334 ARG B N 1
ATOM 2270 C CA . ARG F 3 16 ? 49.466 20.927 122.273 1.00 27.03 334 ARG B CA 1
ATOM 2271 C C . ARG F 3 16 ? 50.661 20.125 122.788 1.00 25.29 334 ARG B C 1
ATOM 2272 O O . ARG F 3 16 ? 50.521 19.182 123.566 1.00 28.44 334 ARG B O 1
ATOM 2280 N N . TYR F 3 17 ? 51.853 20.562 122.426 1.00 22.18 335 TYR B N 1
ATOM 2281 C CA . TYR F 3 17 ? 53.089 19.894 122.850 1.00 20.12 335 TYR B CA 1
ATOM 2282 C C . TYR F 3 17 ? 53.300 19.917 124.363 1.00 26.48 335 TYR B C 1
ATOM 2283 O O . TYR F 3 17 ? 53.645 18.907 124.972 1.00 23.95 335 TYR B O 1
ATOM 2292 N N . ARG F 3 18 ? 53.186 21.106 124.945 1.00 28.22 336 ARG B N 1
ATOM 2293 C CA . ARG F 3 18 ? 53.332 21.296 126.377 1.00 22.04 336 ARG B CA 1
ATOM 2294 C C . ARG F 3 18 ? 52.354 20.382 127.078 1.00 21.37 336 ARG B C 1
ATOM 2295 O O . ARG F 3 18 ? 52.710 19.706 128.032 1.00 26.73 336 ARG B O 1
ATOM 2303 N N . SER F 3 19 ? 51.136 20.314 126.550 1.00 22.51 337 SER B N 1
ATOM 2304 C CA . SER F 3 19 ? 50.120 19.460 127.105 1.00 16.75 337 SER B CA 1
ATOM 2305 C C . SER F 3 19 ? 50.495 17.998 126.984 1.00 23.16 337 SER B C 1
ATOM 2306 O O . SER F 3 19 ? 50.161 17.207 127.846 1.00 28.47 337 SER B O 1
ATOM 2309 N N . SER F 3 20 ? 51.235 17.630 125.952 1.00 25.49 338 SER B N 1
ATOM 2310 C CA . SER F 3 20 ? 51.623 16.236 125.782 1.00 24.90 338 SER B CA 1
ATOM 2311 C C . SER F 3 20 ? 52.522 15.759 126.902 1.00 24.43 338 SER B C 1
ATOM 2312 O O . SER F 3 20 ? 52.658 14.560 127.126 1.00 26.28 338 SER B O 1
ATOM 2315 N N . ILE F 3 21 ? 53.233 16.701 127.512 1.00 28.82 339 ILE B N 1
ATOM 2316 C CA . ILE F 3 21 ? 54.142 16.414 128.638 1.00 28.36 339 ILE B CA 1
ATOM 2317 C C . ILE F 3 21 ? 53.361 16.601 129.955 1.00 25.91 339 ILE B C 1
ATOM 2318 O O . ILE F 3 21 ? 53.247 15.685 130.772 1.00 29.75 339 ILE B O 1
ATOM 2323 N N . ASN F 3 22 ? 52.711 17.747 130.085 1.00 22.10 340 ASN B N 1
ATOM 2324 C CA . ASN F 3 22 ? 51.950 18.038 131.264 1.00 18.32 340 ASN B CA 1
AT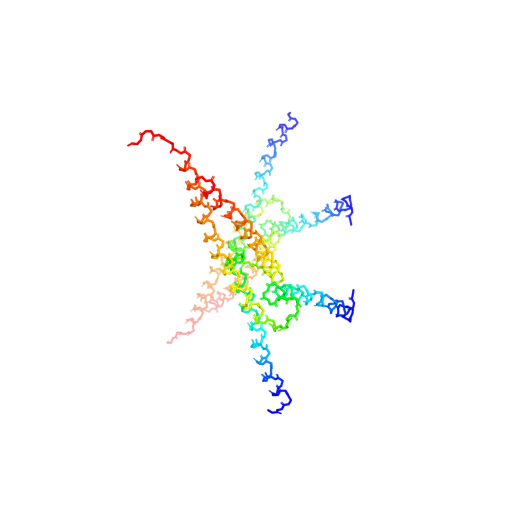OM 2325 C C . ASN F 3 22 ? 50.866 17.055 131.604 1.00 20.27 340 ASN B C 1
ATOM 2326 O O . ASN F 3 22 ? 50.698 16.762 132.759 1.00 24.98 340 ASN B O 1
ATOM 2331 N N . ASP F 3 23 ? 50.120 16.544 130.631 1.00 23.93 341 ASP B N 1
ATOM 2332 C CA . ASP F 3 23 ? 49.046 15.600 130.937 1.00 22.76 341 ASP B CA 1
ATOM 2333 C C . ASP F 3 23 ? 49.644 14.304 131.447 1.00 27.12 341 ASP B C 1
ATOM 2334 O O . ASP F 3 23 ? 49.016 13.588 132.219 1.00 29.01 341 ASP B O 1
ATOM 2339 N N . LYS F 3 24 ? 50.882 14.016 131.076 1.00 24.55 342 LYS B N 1
ATOM 2340 C CA . LYS F 3 24 ? 51.480 12.782 131.539 1.00 24.62 342 LYS B CA 1
ATOM 2341 C C . LYS F 3 24 ? 51.925 12.948 132.974 1.00 26.05 342 LYS B C 1
ATOM 2342 O O . LYS F 3 24 ? 51.865 12.021 133.768 1.00 32.93 342 LYS B O 1
ATOM 2348 N N . ILE F 3 25 ? 52.446 14.121 133.292 1.00 28.91 343 ILE B N 1
ATOM 2349 C CA . ILE F 3 25 ? 52.897 14.413 134.652 1.00 24.64 343 ILE B CA 1
ATOM 2350 C C . ILE F 3 25 ? 51.690 14.310 135.587 1.00 22.58 343 ILE B C 1
ATOM 2351 O O . ILE F 3 25 ? 51.788 13.768 136.678 1.00 28.41 343 ILE B O 1
ATOM 2356 N N . ILE F 3 26 ? 50.540 14.782 135.124 1.00 22.65 344 ILE B N 1
ATOM 2357 C CA . ILE F 3 26 ? 49.318 14.718 135.900 1.00 20.83 344 ILE B CA 1
ATOM 2358 C C . ILE F 3 26 ? 48.960 13.252 136.132 1.00 26.25 344 ILE B C 1
ATOM 2359 O O . ILE F 3 26 ? 48.563 12.891 137.238 1.00 33.27 344 ILE B O 1
ATOM 2364 N N . GLU F 3 27 ? 49.140 12.398 135.122 1.00 27.32 345 GLU B N 1
ATOM 2365 C CA . GLU F 3 27 ? 48.861 10.970 135.283 1.00 22.80 345 GLU B CA 1
ATOM 2366 C C . GLU F 3 27 ? 49.846 10.351 136.246 1.00 21.69 345 GLU B C 1
ATOM 2367 O O . GLU F 3 27 ? 49.491 9.492 137.048 1.00 24.16 345 GLU B O 1
ATOM 2373 N N . LEU F 3 28 ? 51.108 10.713 136.104 1.00 22.04 346 LEU B N 1
ATOM 2374 C CA . LEU F 3 28 ? 52.114 10.179 136.991 1.00 21.26 346 LEU B CA 1
ATOM 2375 C C . LEU F 3 28 ? 51.747 10.613 138.398 1.00 26.73 346 LEU B C 1
ATOM 2376 O O . LEU F 3 28 ? 51.861 9.838 139.328 1.00 35.09 346 LEU B O 1
ATOM 2381 N N . LYS F 3 29 ? 51.315 11.862 138.546 1.00 29.15 347 LYS B N 1
ATOM 2382 C CA . LYS F 3 29 ? 50.944 12.444 139.834 1.00 26.22 347 LYS B CA 1
ATOM 2383 C C . LYS F 3 29 ? 49.749 11.722 140.503 1.00 27.23 347 LYS B C 1
ATOM 2384 O O . LYS F 3 29 ? 49.757 11.418 141.694 1.00 30.02 347 LYS B O 1
ATOM 2390 N N . ASP F 3 30 ? 48.746 11.400 139.707 1.00 30.73 348 ASP B N 1
ATOM 2391 C CA . ASP F 3 30 ? 47.578 10.704 140.183 1.00 25.65 348 ASP B CA 1
ATOM 2392 C C . ASP F 3 30 ? 47.989 9.330 140.682 1.00 30.73 348 ASP B C 1
ATOM 2393 O O . ASP F 3 30 ? 47.370 8.761 141.570 1.00 39.13 348 ASP B O 1
ATOM 2398 N N . LEU F 3 31 ? 49.020 8.790 140.062 1.00 31.99 349 LEU B N 1
ATOM 2399 C CA . LEU F 3 31 ? 49.558 7.485 140.389 1.00 26.45 349 LEU B CA 1
ATOM 2400 C C . LEU F 3 31 ? 50.343 7.484 141.665 1.00 31.67 349 LEU B C 1
ATOM 2401 O O . LEU F 3 31 ? 50.336 6.493 142.373 1.00 40.81 349 LEU B O 1
ATOM 2406 N N . VAL F 3 32 ? 51.090 8.550 141.929 1.00 29.15 350 VAL B N 1
ATOM 2407 C CA . VAL F 3 32 ? 51.924 8.578 143.107 1.00 26.04 350 VAL B CA 1
ATOM 2408 C C . VAL F 3 32 ? 51.383 9.354 144.317 1.00 31.14 350 VAL B C 1
ATOM 2409 O O . VAL F 3 32 ? 51.931 9.247 145.410 1.00 36.51 350 VAL B O 1
ATOM 2413 N N . VAL F 3 33 ? 50.394 10.214 144.154 1.00 27.97 351 VAL B N 1
ATOM 2414 C CA . VAL F 3 33 ? 49.914 10.909 145.331 1.00 19.73 351 VAL B CA 1
ATOM 2415 C C . VAL F 3 33 ? 48.454 11.043 145.214 1.00 21.69 351 VAL B C 1
ATOM 2416 O O . VAL F 3 33 ? 47.801 11.576 146.090 1.00 29.10 351 VAL B O 1
ATOM 2420 N N . GLY F 3 34 ? 47.926 10.553 144.110 1.00 27.49 352 GLY B N 1
ATOM 2421 C CA . GLY F 3 34 ? 46.503 10.633 143.914 1.00 27.72 352 GLY B CA 1
ATOM 2422 C C . GLY F 3 34 ? 46.018 11.955 143.361 1.00 30.60 352 GLY B C 1
ATOM 2423 O O . GLY F 3 34 ? 46.760 12.913 143.150 1.00 31.73 352 GLY B O 1
ATOM 2424 N N . THR F 3 35 ? 44.711 11.985 143.202 1.00 30.62 353 THR B N 1
ATOM 2425 C CA . THR F 3 35 ? 43.972 13.070 142.635 1.00 29.87 353 THR B CA 1
ATOM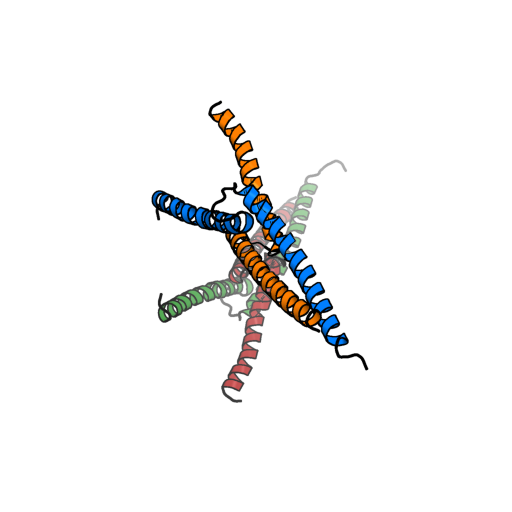 2426 C C . THR F 3 35 ? 43.686 14.303 143.478 1.00 31.82 353 THR B C 1
ATOM 2427 O O . THR F 3 35 ? 43.757 15.417 142.976 1.00 35.24 353 THR B O 1
ATOM 2431 N N . GLU F 3 36 ? 43.405 14.120 144.762 1.00 36.44 354 GLU B N 1
ATOM 2432 C CA . GLU F 3 36 ? 43.077 15.253 145.620 1.00 34.06 354 GLU B CA 1
ATOM 2433 C C . GLU F 3 36 ? 44.284 16.085 145.919 1.00 32.15 354 GLU B C 1
ATOM 2434 O O . GLU F 3 36 ? 44.170 17.294 146.072 1.00 41.47 354 GLU B O 1
ATOM 2440 N N . ALA F 3 37 ? 45.455 15.469 145.950 1.00 32.92 355 ALA B N 1
ATOM 2441 C CA . ALA F 3 37 ? 46.662 16.225 146.256 1.00 27.40 355 ALA B CA 1
ATOM 2442 C C . ALA F 3 37 ? 47.030 17.292 145.231 1.00 28.50 355 ALA B C 1
ATOM 2443 O O . ALA F 3 37 ? 46.489 17.356 144.121 1.00 28.80 355 ALA B O 1
ATOM 2445 N N . LYS F 3 38 ? 47.886 18.194 145.672 1.00 28.94 356 LYS B N 1
ATOM 2446 C CA . LYS F 3 38 ? 48.405 19.247 144.837 1.00 29.81 356 LYS B CA 1
ATOM 2447 C C . LYS F 3 38 ? 49.881 19.019 145.048 1.00 28.55 356 LYS B C 1
ATOM 2448 O O . LYS F 3 38 ? 50.320 18.885 146.169 1.00 30.55 356 LYS B O 1
ATOM 2454 N N . LEU F 3 39 ? 50.622 18.867 143.970 1.00 25.47 357 LEU B N 1
ATOM 2455 C CA . LEU F 3 39 ? 52.038 18.615 144.057 1.00 24.00 357 LEU B CA 1
ATOM 2456 C C . LEU F 3 39 ? 52.646 19.173 142.759 1.00 30.78 357 LEU B C 1
ATOM 2457 O O . LEU F 3 39 ? 52.070 19.029 141.660 1.00 37.41 357 LEU B O 1
ATOM 2462 N N . ASN F 3 40 ? 53.795 19.829 142.879 1.00 28.97 358 ASN B N 1
ATOM 2463 C CA . ASN F 3 40 ? 54.433 20.429 141.729 1.00 25.81 358 ASN B CA 1
ATOM 2464 C C . ASN F 3 40 ? 55.106 19.382 140.869 1.00 27.49 358 ASN B C 1
ATOM 2465 O O . ASN F 3 40 ? 55.498 18.316 141.348 1.00 25.55 358 ASN B O 1
ATOM 2470 N N . LYS F 3 41 ? 55.309 19.741 139.605 1.00 28.50 359 LYS B N 1
ATOM 2471 C CA . LYS F 3 41 ? 55.910 18.860 138.621 1.00 22.18 359 LYS B CA 1
ATOM 2472 C C . LYS F 3 41 ? 57.123 18.081 139.028 1.00 22.30 359 LYS B C 1
ATOM 2473 O O . LYS F 3 41 ? 57.135 16.861 138.877 1.00 29.03 359 LYS B O 1
ATOM 2479 N N . SER F 3 42 ? 58.141 18.742 139.562 1.00 20.32 360 SER B N 1
ATOM 2480 C CA . SER F 3 42 ? 59.354 18.016 139.908 1.00 21.00 360 SER B CA 1
ATOM 2481 C C . SER F 3 42 ? 59.206 16.987 141.033 1.00 28.07 360 SER B C 1
ATOM 2482 O O . SER F 3 42 ? 59.933 15.975 141.084 1.00 28.53 360 SER B O 1
ATOM 2485 N N . ALA F 3 43 ? 58.237 17.210 141.913 1.00 28.65 361 ALA B N 1
ATOM 2486 C CA . ALA F 3 43 ? 58.026 16.315 143.031 1.00 23.30 361 ALA B CA 1
ATOM 2487 C C . ALA F 3 43 ? 57.326 15.098 142.502 1.00 22.86 361 ALA B C 1
ATOM 2488 O O . ALA F 3 43 ? 57.545 13.994 142.957 1.00 28.30 361 ALA B O 1
ATOM 2490 N N . VAL F 3 44 ? 56.468 15.312 141.521 1.00 27.16 362 VAL B N 1
ATOM 2491 C CA . VAL F 3 44 ? 55.744 14.227 140.886 1.00 24.90 362 VAL B CA 1
ATOM 2492 C C . VAL F 3 44 ? 56.743 13.301 140.228 1.00 25.37 362 VAL B C 1
ATOM 2493 O O . VAL F 3 44 ? 56.655 12.096 140.353 1.00 27.13 362 VAL B O 1
ATOM 2497 N N . LEU F 3 45 ? 57.712 13.890 139.538 1.00 31.26 363 LEU B N 1
ATOM 2498 C CA . LEU F 3 45 ? 58.747 13.138 138.837 1.00 25.11 363 LEU B CA 1
ATOM 2499 C C . LEU F 3 45 ? 59.708 12.470 139.824 1.00 25.80 363 LEU B C 1
ATOM 2500 O O . LEU F 3 45 ? 60.038 11.301 139.663 1.00 28.94 363 LEU B O 1
ATOM 2505 N N . ARG F 3 46 ? 60.111 13.196 140.866 1.00 25.62 364 ARG B N 1
ATOM 2506 C CA . ARG F 3 46 ? 61.003 12.679 141.921 1.00 21.30 364 ARG B CA 1
ATOM 2507 C C . ARG F 3 46 ? 60.371 11.431 142.559 1.00 21.55 364 ARG B C 1
ATOM 2508 O O . ARG F 3 46 ? 61.009 10.406 142.758 1.00 23.02 364 ARG B O 1
ATOM 2516 N N . LYS F 3 47 ? 59.080 11.518 142.834 1.00 24.78 365 LYS B N 1
ATOM 2517 C CA . LYS F 3 47 ? 58.339 10.422 143.428 1.00 24.54 365 LYS B CA 1
ATOM 2518 C C . LYS F 3 47 ? 58.263 9.277 142.474 1.00 23.09 365 LYS B C 1
ATOM 2519 O O . LYS F 3 47 ? 58.502 8.150 142.868 1.00 32.68 365 LYS B O 1
ATOM 2525 N N . ALA F 3 48 ? 57.858 9.564 141.236 1.00 26.79 366 ALA B N 1
ATOM 2526 C CA . ALA F 3 48 ? 57.740 8.550 140.185 1.00 23.72 366 ALA B CA 1
ATOM 2527 C C . ALA F 3 48 ? 59.059 7.781 140.101 1.00 23.86 366 ALA B C 1
ATOM 2528 O O . ALA F 3 48 ? 59.086 6.546 140.207 1.00 30.74 366 ALA B O 1
ATOM 2530 N N . ILE F 3 49 ? 60.161 8.514 139.983 1.00 24.00 367 ILE B N 1
ATOM 2531 C CA . ILE F 3 49 ? 61.475 7.893 139.904 1.00 17.96 367 ILE B CA 1
ATOM 2532 C C . ILE F 3 49 ? 61.700 7.011 141.106 1.00 21.55 367 ILE B C 1
ATOM 2533 O O . ILE F 3 49 ? 61.983 5.821 140.972 1.00 30.77 367 ILE B O 1
ATOM 2538 N N . ASP F 3 50 ? 61.511 7.572 142.291 1.00 26.03 368 ASP B N 1
ATOM 2539 C CA . ASP F 3 50 ? 61.748 6.823 143.510 1.00 22.11 368 ASP B CA 1
ATOM 2540 C C . ASP F 3 50 ? 60.818 5.640 143.640 1.00 20.74 368 ASP B C 1
ATOM 2541 O O . ASP F 3 50 ? 61.232 4.566 144.080 1.00 28.00 368 ASP B O 1
ATOM 2546 N N . TYR F 3 51 ? 59.591 5.801 143.168 1.00 20.47 369 TYR B N 1
ATOM 2547 C CA . TYR F 3 51 ? 58.600 4.737 143.245 1.00 16.57 369 TYR B CA 1
ATOM 2548 C C . TYR F 3 51 ? 58.954 3.580 142.390 1.00 19.35 369 TYR B C 1
ATOM 2549 O O . TYR F 3 51 ? 58.668 2.459 142.734 1.00 26.91 369 TYR B O 1
ATOM 2558 N N . ILE F 3 52 ? 59.446 3.879 141.198 1.00 28.03 370 ILE B N 1
ATOM 2559 C CA . ILE F 3 52 ? 59.859 2.865 140.227 1.00 26.96 370 ILE B CA 1
ATOM 2560 C C . ILE F 3 52 ? 61.035 2.098 140.808 1.00 24.06 370 ILE B C 1
ATOM 2561 O O . ILE F 3 52 ? 61.058 0.870 140.769 1.00 26.88 370 ILE B O 1
ATOM 2566 N N . ARG F 3 53 ? 62.004 2.831 141.343 1.00 23.18 371 ARG B N 1
ATOM 2567 C CA . ARG F 3 53 ? 63.179 2.222 141.941 1.00 24.82 371 ARG B CA 1
ATOM 2568 C C . ARG F 3 53 ? 62.782 1.347 143.114 1.00 27.26 371 ARG B C 1
ATOM 2569 O O . ARG F 3 53 ? 63.322 0.252 143.320 1.00 31.39 371 ARG B O 1
ATOM 2577 N N . PHE F 3 54 ? 61.799 1.818 143.862 1.00 30.46 372 PHE B N 1
ATOM 2578 C CA . PHE F 3 54 ? 61.296 1.079 144.998 1.00 26.15 372 PHE B CA 1
ATOM 2579 C C . PHE F 3 54 ? 60.679 -0.246 144.558 1.00 26.88 372 PHE B C 1
ATOM 2580 O O . PHE F 3 54 ? 61.084 -1.309 145.028 1.00 31.88 372 PHE B O 1
ATOM 2588 N N . LEU F 3 55 ? 59.751 -0.190 143.605 1.00 27.72 373 LEU B N 1
ATOM 2589 C CA . LEU F 3 55 ? 59.082 -1.385 143.097 1.00 18.79 373 LEU B CA 1
ATOM 2590 C C . LEU F 3 55 ? 60.071 -2.269 142.394 1.00 22.24 373 LEU B C 1
ATOM 2591 O O . LEU F 3 55 ? 59.926 -3.483 142.368 1.00 26.19 373 LEU B O 1
ATOM 2596 N N . GLN F 3 56 ? 61.076 -1.670 141.789 1.00 22.40 374 GLN B N 1
ATOM 2597 C CA . GLN F 3 56 ? 62.054 -2.474 141.097 1.00 23.62 374 GLN B CA 1
ATOM 2598 C C . GLN F 3 56 ? 62.756 -3.342 142.114 1.00 27.20 374 GLN B C 1
ATOM 2599 O O . GLN F 3 56 ? 62.773 -4.555 141.999 1.00 28.82 374 GLN B O 1
ATOM 2605 N N . HIS F 3 57 ? 63.244 -2.734 143.179 1.00 32.40 375 HIS B N 1
ATOM 2606 C CA . HIS F 3 57 ? 63.898 -3.502 144.215 1.00 30.00 375 HIS B CA 1
ATOM 2607 C C . HIS F 3 57 ? 62.959 -4.494 144.890 1.00 31.19 375 HIS B C 1
ATOM 2608 O O . HIS F 3 57 ? 63.344 -5.638 145.139 1.00 38.00 375 HIS B O 1
ATOM 2615 N N . SER F 3 58 ? 61.717 -4.097 145.137 1.00 28.72 376 SER B N 1
ATOM 2616 C CA . SER F 3 58 ? 60.758 -4.986 145.785 1.00 25.41 376 SER B CA 1
ATOM 2617 C C . SER F 3 58 ? 60.470 -6.219 144.954 1.00 26.29 376 SER B C 1
ATOM 2618 O O . SER F 3 58 ? 60.330 -7.332 145.456 1.00 32.44 376 SER B O 1
ATOM 2621 N N . ASN F 3 59 ? 60.370 -6.017 143.661 1.00 30.95 377 ASN B N 1
ATOM 2622 C CA . ASN F 3 59 ? 60.080 -7.104 142.783 1.00 23.21 377 ASN B CA 1
ATOM 2623 C C . ASN F 3 59 ? 61.308 -7.985 142.630 1.00 22.87 377 ASN B C 1
ATOM 2624 O O . ASN F 3 59 ? 61.166 -9.194 142.568 1.00 26.15 377 ASN B O 1
ATOM 2629 N N . GLN F 3 60 ? 62.510 -7.406 142.626 1.00 28.69 378 GLN B N 1
ATOM 2630 C CA . GLN F 3 60 ? 63.736 -8.217 142.492 1.00 35.99 378 GLN B CA 1
ATOM 2631 C C . GLN F 3 60 ? 63.729 -9.116 143.700 1.00 35.25 378 GLN B C 1
ATOM 2632 O O . GLN F 3 60 ? 63.589 -10.321 143.584 1.00 42.19 378 GLN B O 1
ATOM 2638 N N . LYS F 3 61 ? 63.811 -8.510 144.873 1.00 34.28 379 LYS B N 1
ATOM 2639 C CA . LYS F 3 61 ? 63.830 -9.267 146.109 1.00 38.14 379 LYS B CA 1
ATOM 2640 C C . LYS F 3 61 ? 62.780 -10.373 146.111 1.00 36.20 379 LYS B C 1
ATOM 2641 O O . LYS F 3 61 ? 63.086 -11.526 146.393 1.00 39.72 379 LYS B O 1
ATOM 2647 N N . LEU F 3 62 ? 61.567 -10.047 145.692 1.00 38.74 380 LEU B N 1
ATOM 2648 C CA . LEU F 3 62 ? 60.500 -11.031 145.654 1.00 38.30 380 LEU B CA 1
ATOM 2649 C C . LEU F 3 62 ? 60.794 -12.157 144.670 1.00 41.76 380 LEU B C 1
ATOM 2650 O O . LEU F 3 62 ? 60.463 -13.313 144.924 1.00 44.96 380 LEU B O 1
ATOM 2655 N N . LYS F 3 63 ? 61.421 -11.820 143.547 1.00 43.72 381 LYS B N 1
ATOM 2656 C CA . LYS F 3 63 ? 61.766 -12.804 142.530 1.00 39.87 381 LYS B CA 1
ATOM 2657 C C . LYS F 3 63 ? 62.918 -13.705 142.976 1.00 37.17 381 LYS B C 1
ATOM 2658 O O . LYS F 3 63 ? 62.954 -14.889 142.636 1.00 37.46 381 LYS B O 1
ATOM 2664 N N . GLN F 3 64 ? 63.874 -13.154 143.707 1.00 34.25 382 GLN B N 1
ATOM 2665 C CA . GLN F 3 64 ? 64.981 -13.962 144.167 1.00 38.25 382 GLN B CA 1
ATOM 2666 C C . GLN F 3 64 ? 64.476 -14.889 145.262 1.00 39.50 382 GLN B C 1
ATOM 2667 O O . GLN F 3 64 ? 64.865 -16.052 145.349 1.00 39.54 382 GLN B O 1
ATOM 2673 N N . GLU F 3 65 ? 63.569 -14.373 146.076 1.00 39.97 383 GLU B N 1
ATOM 2674 C CA . GLU F 3 65 ? 62.976 -15.156 147.142 1.00 34.23 383 GLU B CA 1
ATOM 2675 C C . GLU F 3 65 ? 62.095 -16.239 146.556 1.00 30.10 383 GLU B C 1
ATOM 2676 O O . GLU F 3 65 ? 62.037 -17.325 147.071 1.00 34.87 383 GLU B O 1
ATOM 2682 N N . ASN F 3 66 ? 61.360 -15.924 145.502 1.00 36.49 384 ASN B N 1
ATOM 2683 C CA . ASN F 3 66 ? 60.511 -16.919 144.848 1.00 37.42 384 ASN B CA 1
ATOM 2684 C C . ASN F 3 66 ? 61.423 -17.959 144.201 1.00 39.97 384 ASN B C 1
ATOM 2685 O O . ASN F 3 66 ? 61.061 -19.137 144.028 1.00 41.58 384 ASN B O 1
ATOM 2690 N N . LEU F 3 67 ? 62.593 -17.488 143.799 1.00 38.75 385 LEU B N 1
ATOM 2691 C CA . LEU F 3 67 ? 63.575 -18.342 143.188 1.00 43.53 385 LEU B CA 1
ATOM 2692 C C . LEU F 3 67 ? 63.927 -19.371 144.248 1.00 45.04 385 LEU B C 1
ATOM 2693 O O . LEU F 3 67 ? 63.602 -20.547 144.113 1.00 49.40 385 LEU B O 1
ATOM 2698 N N . SER F 3 68 ? 64.488 -18.889 145.349 1.00 46.06 386 SER B N 1
ATOM 2699 C CA . SER F 3 68 ? 64.900 -19.726 146.461 1.00 44.48 386 SER B CA 1
ATOM 2700 C C . SER F 3 68 ? 63.802 -20.663 146.917 1.00 44.42 386 SER B C 1
ATOM 2701 O O . SER F 3 68 ? 64.072 -21.801 147.282 1.00 47.81 386 SER B O 1
ATOM 2704 N N . LEU F 3 69 ? 62.566 -20.183 146.890 1.00 44.38 387 LEU B N 1
ATOM 2705 C CA . LEU F 3 69 ? 61.417 -20.979 147.302 1.00 43.14 387 LEU B CA 1
ATOM 2706 C C . LEU F 3 69 ? 61.159 -22.090 146.315 1.00 44.34 387 LEU B C 1
ATOM 2707 O O . LEU F 3 69 ? 60.805 -23.199 146.701 1.00 47.79 387 LEU B O 1
ATOM 2712 N N . ARG F 3 70 ? 61.301 -21.785 145.035 1.00 47.34 388 ARG B N 1
ATOM 2713 C CA . ARG F 3 70 ? 61.095 -22.796 144.021 1.00 48.96 388 ARG B CA 1
ATOM 2714 C C . ARG F 3 70 ? 62.232 -23.795 144.015 1.00 48.88 388 ARG B C 1
ATOM 2715 O O . ARG F 3 70 ? 61.994 -24.984 143.881 1.00 50.15 388 ARG B O 1
ATOM 2723 N N . THR F 3 71 ? 63.462 -23.311 144.164 1.00 53.01 389 THR B N 1
ATOM 2724 C CA . THR F 3 71 ? 64.631 -24.182 144.227 1.00 53.82 389 THR B CA 1
ATOM 2725 C C . THR F 3 71 ? 64.357 -25.133 145.388 1.00 56.56 389 THR B C 1
ATOM 2726 O O . THR F 3 71 ? 64.253 -26.322 145.170 1.00 63.80 389 THR B O 1
ATOM 2728 N N . ALA F 3 72 ? 64.158 -24.606 146.595 1.00 56.85 390 ALA B N 1
ATOM 2729 C CA . ALA F 3 72 ? 63.842 -25.435 147.766 1.00 53.16 390 ALA B CA 1
ATOM 2730 C C . ALA F 3 72 ? 62.805 -26.495 147.413 1.00 52.48 390 ALA B C 1
ATOM 2731 O O . ALA F 3 72 ? 63.043 -27.676 147.594 1.00 53.35 390 ALA B O 1
ATOM 2733 N N . VAL F 3 73 ? 61.669 -26.069 146.873 1.00 53.86 391 VAL B N 1
ATOM 2734 C CA . VAL F 3 73 ? 60.607 -27.000 146.489 1.00 56.52 391 VAL B CA 1
ATOM 2735 C C . VAL F 3 73 ? 61.118 -28.062 145.514 1.00 54.48 391 VAL B C 1
ATOM 2736 O O . VAL F 3 73 ? 60.778 -29.234 145.640 1.00 59.93 391 VAL B O 1
ATOM 2740 N N . HIS F 3 74 ? 61.903 -27.642 144.531 1.00 51.06 392 HIS B N 1
ATOM 2741 C CA . HIS F 3 74 ? 62.444 -28.567 143.549 1.00 53.95 392 HIS B CA 1
ATOM 2742 C C . HIS F 3 74 ? 63.440 -29.489 144.236 1.00 59.05 392 HIS B C 1
ATOM 2743 O O . HIS F 3 74 ? 63.371 -30.711 144.091 1.00 62.58 392 HIS B O 1
ATOM 2745 N N . LYS F 3 75 ? 64.327 -28.897 145.032 1.00 57.73 393 LYS B N 1
ATOM 2746 C CA . LYS F 3 75 ? 65.352 -29.630 145.758 1.00 52.89 393 LYS B CA 1
ATOM 2747 C C . LYS F 3 75 ? 64.709 -30.262 146.975 1.00 55.68 393 LYS B C 1
ATOM 2748 O O . LYS F 3 75 ? 65.297 -30.250 148.057 1.00 63.37 393 LYS B O 1
ATOM 2750 N N . SER F 3 76 ? 63.491 -30.776 146.790 1.00 55.23 394 SER B N 1
ATOM 2751 C CA . SER F 3 76 ? 62.708 -31.457 147.828 1.00 57.74 394 SER B CA 1
ATOM 2752 C C . SER F 3 76 ? 61.551 -32.184 147.136 1.00 55.75 394 SER B C 1
ATOM 2753 O O . SER F 3 76 ? 61.790 -32.706 146.018 1.00 57.01 394 SER B O 1
ATOM 2755 N N . GLN G 3 1 ? 64.948 45.271 165.377 1.00 57.06 319 GLN C N 1
ATOM 2756 C CA . GLN G 3 1 ? 64.610 45.250 166.837 1.00 48.99 319 GLN C CA 1
ATOM 2757 C C . GLN G 3 1 ? 65.080 44.019 167.590 1.00 47.38 319 GLN C C 1
ATOM 2758 O O . GLN G 3 1 ? 64.903 42.905 167.135 1.00 50.57 319 GLN C O 1
ATOM 2764 N N . SER G 3 2 ? 65.610 44.224 168.783 1.00 46.35 320 SER C N 1
ATOM 2765 C CA . SER G 3 2 ? 66.069 43.131 169.620 1.00 47.94 320 SER C CA 1
ATOM 2766 C C . SER G 3 2 ? 64.862 42.808 170.488 1.00 50.07 320 SER C C 1
ATOM 2767 O O . SER G 3 2 ? 63.929 43.614 170.547 1.00 48.56 320 SER C O 1
ATOM 2770 N N . ARG G 3 3 ? 64.903 41.687 171.211 1.00 51.11 321 ARG C N 1
ATOM 2771 C CA . ARG G 3 3 ? 63.794 41.290 172.100 1.00 52.23 321 ARG C CA 1
ATOM 2772 C C . ARG G 3 3 ? 63.323 42.442 173.007 1.00 50.85 321 ARG C C 1
ATOM 2773 O O . ARG G 3 3 ? 62.129 42.767 173.061 1.00 53.57 321 ARG C O 1
ATOM 2775 N N . GLY G 3 4 ? 64.264 43.071 173.697 1.00 47.11 322 GLY C N 1
ATOM 2776 C CA . GLY G 3 4 ? 63.908 44.166 174.567 1.00 45.17 322 GLY C CA 1
ATOM 2777 C C . GLY G 3 4 ? 63.290 45.291 173.776 1.00 45.80 322 GLY C C 1
ATOM 2778 O O . GLY G 3 4 ? 62.333 45.920 174.222 1.00 48.76 322 GLY C O 1
ATOM 2779 N N . GLU G 3 5 ? 63.827 45.528 172.584 1.00 46.03 323 GLU C N 1
ATOM 2780 C CA . GLU G 3 5 ? 63.332 46.582 171.721 1.00 41.05 323 GLU C CA 1
ATOM 2781 C C . GLU G 3 5 ? 61.913 46.289 171.245 1.00 38.40 323 GLU C C 1
ATOM 2782 O O . GLU G 3 5 ? 61.067 47.176 171.256 1.00 40.28 323 GLU C O 1
ATOM 2788 N N . LYS G 3 6 ? 61.653 45.059 170.815 1.00 33.22 324 LYS C N 1
ATOM 2789 C CA . LYS G 3 6 ? 60.320 44.690 170.359 1.00 38.61 324 LYS C CA 1
ATOM 2790 C C . LYS G 3 6 ? 59.350 44.995 171.488 1.00 39.92 324 LYS C C 1
ATOM 2791 O O . LYS G 3 6 ? 58.321 45.640 171.280 1.00 37.42 324 LYS C O 1
ATOM 2797 N N . ARG G 3 7 ? 59.711 44.511 172.679 1.00 39.45 325 ARG C N 1
ATOM 2798 C CA . ARG G 3 7 ? 58.953 44.686 173.917 1.00 37.39 325 ARG C CA 1
ATOM 2799 C C . ARG G 3 7 ? 58.635 46.170 174.139 1.00 32.93 325 ARG C C 1
ATOM 2800 O O . ARG G 3 7 ? 57.489 46.608 174.120 1.00 33.85 325 ARG C O 1
ATOM 2808 N N . THR G 3 8 ? 59.660 46.968 174.289 1.00 24.14 326 THR C N 1
ATOM 2809 C CA . THR G 3 8 ? 59.433 48.366 174.475 1.00 25.27 326 THR C CA 1
ATOM 2810 C C . THR G 3 8 ? 58.575 49.013 173.386 1.00 28.48 326 THR C C 1
ATOM 2811 O O . THR G 3 8 ? 57.777 49.902 173.664 1.00 33.68 326 THR C O 1
ATOM 2815 N N . ALA G 3 9 ? 58.763 48.595 172.142 1.00 28.64 327 ALA C N 1
ATOM 2816 C CA . ALA G 3 9 ? 58.008 49.160 171.033 1.00 27.46 327 ALA C CA 1
ATOM 2817 C C . ALA G 3 9 ? 56.574 48.727 171.163 1.00 29.75 327 ALA C C 1
ATOM 2818 O O . ALA G 3 9 ? 55.649 49.539 171.075 1.00 29.90 327 ALA C O 1
ATOM 2820 N N . HIS G 3 10 ? 56.406 47.433 171.412 1.00 32.15 328 HIS C N 1
ATOM 2821 C CA . HIS G 3 10 ? 55.090 46.832 171.557 1.00 33.01 328 HIS C CA 1
ATOM 2822 C C . HIS G 3 10 ? 54.306 47.470 172.676 1.00 32.21 328 HIS C C 1
ATOM 2823 O O . HIS G 3 10 ? 53.087 47.554 172.603 1.00 37.95 328 HIS C O 1
ATOM 2830 N N . ASN G 3 11 ? 54.998 47.866 173.731 1.00 28.40 329 ASN C N 1
ATOM 2831 C CA . ASN G 3 11 ? 54.334 48.502 174.834 1.00 26.35 329 ASN C CA 1
ATOM 2832 C C . ASN G 3 11 ? 53.829 49.857 174.414 1.00 24.08 329 ASN C C 1
ATOM 2833 O O . ASN G 3 11 ? 52.760 50.267 174.830 1.00 30.44 329 ASN C O 1
ATOM 2838 N N . ALA G 3 12 ? 54.568 50.543 173.561 1.00 28.99 330 ALA C N 1
ATOM 2839 C CA . ALA G 3 12 ? 54.132 51.852 173.094 1.00 28.47 330 ALA C CA 1
ATOM 2840 C C . ALA G 3 12 ? 52.988 51.647 172.095 1.00 31.57 330 ALA C C 1
ATOM 2841 O O . ALA G 3 12 ? 52.062 52.456 172.003 1.00 34.98 330 ALA C O 1
ATOM 2843 N N . ILE G 3 13 ? 53.041 50.541 171.367 1.00 30.34 331 ILE C N 1
ATOM 2844 C CA . ILE G 3 13 ? 52.000 50.207 170.408 1.00 27.12 331 ILE C CA 1
ATOM 2845 C C . ILE G 3 13 ? 50.712 49.967 171.201 1.00 29.18 331 ILE C C 1
ATOM 2846 O O . ILE G 3 13 ? 49.700 50.639 170.988 1.00 30.18 331 ILE C O 1
ATOM 2851 N N . GLU G 3 14 ? 50.796 49.076 172.179 1.00 27.60 332 GLU C N 1
ATOM 2852 C CA . GLU G 3 14 ? 49.680 48.748 173.048 1.00 28.36 332 GLU C CA 1
ATOM 2853 C C . GLU G 3 14 ? 49.118 49.983 173.810 1.00 31.06 332 GLU C C 1
ATOM 2854 O O . GLU G 3 14 ? 47.928 50.061 174.119 1.00 31.92 332 GLU C O 1
ATOM 2860 N N . LYS G 3 15 ? 49.957 50.972 174.073 1.00 30.31 333 LYS C N 1
ATOM 2861 C CA . LYS G 3 15 ? 49.499 52.165 174.752 1.00 25.66 333 LYS C CA 1
ATOM 2862 C C . LYS G 3 15 ? 48.559 52.863 173.812 1.00 29.14 333 LYS C C 1
ATOM 2863 O O . LYS G 3 15 ? 47.516 53.345 174.228 1.00 37.21 333 LYS C O 1
ATOM 2869 N N . ARG G 3 16 ? 48.961 52.947 172.545 1.00 33.62 334 ARG C N 1
ATOM 2870 C CA . ARG G 3 16 ? 48.171 53.577 171.492 1.00 30.91 334 ARG C CA 1
ATOM 2871 C C . ARG G 3 16 ? 46.893 52.766 171.294 1.00 30.09 334 ARG C C 1
ATOM 2872 O O . ARG G 3 16 ? 45.824 53.321 171.049 1.00 29.48 334 ARG C O 1
ATOM 2880 N N . TYR G 3 17 ? 46.998 51.452 171.446 1.00 30.29 335 TYR C N 1
ATOM 2881 C CA . TYR G 3 17 ? 45.845 50.568 171.306 1.00 28.32 335 TYR C CA 1
ATOM 2882 C C . TYR G 3 17 ? 44.811 50.880 172.380 1.00 28.90 335 TYR C C 1
ATOM 2883 O O . TYR G 3 17 ? 43.634 50.981 172.092 1.00 35.05 335 TYR C O 1
ATOM 2892 N N . ARG G 3 18 ? 45.247 50.974 173.627 1.00 26.00 336 ARG C N 1
ATOM 2893 C CA . ARG G 3 18 ? 44.356 51.317 174.708 1.00 22.08 336 ARG C CA 1
ATOM 2894 C C . ARG G 3 18 ? 43.664 52.645 174.473 1.00 23.25 336 ARG C C 1
ATOM 2895 O O . ARG G 3 18 ? 42.456 52.724 174.615 1.00 30.02 336 ARG C O 1
ATOM 2903 N N . SER G 3 19 ? 44.387 53.696 174.106 1.00 21.37 337 SER C N 1
ATOM 2904 C CA . SER G 3 19 ? 43.708 54.968 173.896 1.00 18.79 337 SER C CA 1
ATOM 2905 C C . SER G 3 19 ? 42.726 54.882 172.765 1.00 22.79 337 SER C C 1
ATOM 2906 O O . SER G 3 19 ? 41.699 55.531 172.808 1.00 30.85 337 SER C O 1
ATOM 2909 N N . SER G 3 20 ? 43.016 54.070 171.755 1.00 23.60 338 SER C N 1
ATOM 2910 C CA . SER G 3 20 ? 42.120 53.983 170.627 1.00 20.99 338 SER C CA 1
ATOM 2911 C C . SER G 3 20 ? 40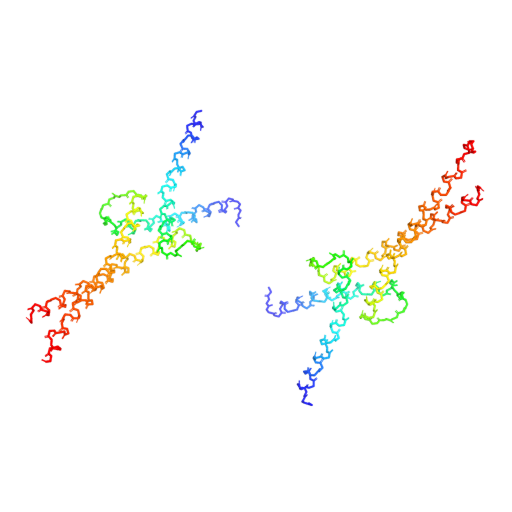.760 53.571 171.116 1.00 22.67 338 SER C C 1
ATOM 2912 O O . SER G 3 20 ? 39.750 53.980 170.563 1.00 29.71 338 SER C O 1
ATOM 2915 N N . ILE G 3 21 ? 40.733 52.784 172.182 1.00 26.45 339 ILE C N 1
ATOM 2916 C CA . ILE G 3 21 ? 39.483 52.323 172.766 1.00 23.54 339 ILE C CA 1
ATOM 2917 C C . ILE G 3 21 ? 38.992 53.250 173.894 1.00 24.34 339 ILE C C 1
ATOM 2918 O O . ILE G 3 21 ? 37.884 53.795 173.831 1.00 26.30 339 ILE C O 1
ATOM 2923 N N . ASN G 3 22 ? 39.847 53.513 174.872 1.00 23.16 340 ASN C N 1
ATOM 2924 C CA . ASN G 3 22 ? 39.445 54.321 176.011 1.00 20.55 340 ASN C CA 1
ATOM 2925 C C . ASN G 3 22 ? 39.015 55.696 175.633 1.00 22.88 340 ASN C C 1
ATOM 2926 O O . ASN G 3 22 ? 38.099 56.237 176.229 1.00 25.91 340 ASN C O 1
ATOM 2931 N N . ASP G 3 23 ? 39.595 56.227 174.572 1.00 24.14 341 ASP C N 1
ATOM 2932 C CA . ASP G 3 23 ? 39.261 57.567 174.143 1.00 23.30 341 ASP C CA 1
ATOM 2933 C C . ASP G 3 23 ? 37.889 57.637 173.538 1.00 29.15 341 ASP C C 1
ATOM 2934 O O . ASP G 3 23 ? 37.219 58.671 173.596 1.00 32.77 341 ASP C O 1
ATOM 2939 N N . LYS G 3 24 ? 37.470 56.530 172.945 1.00 29.28 342 LYS C N 1
ATOM 2940 C CA . LYS G 3 24 ? 36.163 56.463 172.345 1.00 27.75 342 LYS C CA 1
ATOM 2941 C C . LYS G 3 24 ? 35.131 56.211 173.429 1.00 30.18 342 LYS C C 1
ATOM 2942 O O . LYS G 3 24 ? 34.016 56.716 173.351 1.00 39.38 342 LYS C O 1
ATOM 2948 N N . ILE G 3 25 ? 35.494 55.480 174.474 1.00 31.71 343 ILE C N 1
ATOM 2949 C CA . ILE G 3 25 ? 34.558 55.271 175.583 1.00 28.45 343 ILE C CA 1
ATOM 2950 C C . ILE G 3 25 ? 34.254 56.626 176.282 1.00 28.36 343 ILE C C 1
ATOM 2951 O O . ILE G 3 25 ? 33.113 56.921 176.659 1.00 28.13 343 ILE C O 1
ATOM 2956 N N . ILE G 3 26 ? 35.261 57.484 176.381 1.00 28.79 344 ILE C N 1
ATOM 2957 C CA . ILE G 3 26 ? 35.082 58.800 176.987 1.00 26.45 344 ILE C CA 1
ATOM 2958 C C . ILE G 3 26 ? 34.162 59.606 176.091 1.00 26.91 344 ILE C C 1
ATOM 2959 O O . ILE G 3 26 ? 33.290 60.307 176.572 1.00 31.03 344 ILE C O 1
ATOM 2964 N N . GLU G 3 27 ? 34.401 59.549 174.786 1.00 29.88 345 GLU C N 1
ATOM 2965 C CA . GLU G 3 27 ? 33.560 60.253 173.828 1.00 29.90 345 GLU C CA 1
ATOM 2966 C C . GLU G 3 27 ? 32.116 59.810 174.043 1.00 29.13 345 GLU C C 1
ATOM 2967 O O . GLU G 3 27 ? 31.221 60.655 174.149 1.00 33.54 345 GLU C O 1
ATOM 2973 N N . LEU G 3 28 ? 31.890 58.498 174.143 1.00 28.40 346 LEU C N 1
ATOM 2974 C CA . LEU G 3 28 ? 30.545 57.971 174.373 1.00 28.05 346 LEU C CA 1
ATOM 2975 C C . LEU G 3 28 ? 30.006 58.407 175.722 1.00 30.87 346 LEU C C 1
ATOM 2976 O O . LEU G 3 28 ? 28.793 58.602 175.879 1.00 30.61 346 LEU C O 1
ATOM 2981 N N . LYS G 3 29 ? 30.899 58.516 176.706 1.00 31.12 347 LYS C N 1
ATOM 2982 C CA . LYS G 3 29 ? 30.498 58.948 178.036 1.00 31.09 347 LYS C CA 1
ATOM 2983 C C . LYS G 3 29 ? 29.960 60.369 177.975 1.00 27.49 347 LYS C C 1
ATOM 2984 O O . LYS G 3 29 ? 28.903 60.678 178.509 1.00 29.17 347 LYS C O 1
ATOM 2990 N N . ASP G 3 30 ? 30.666 61.223 177.268 1.00 27.36 348 ASP C N 1
ATOM 2991 C CA . ASP G 3 30 ? 30.232 62.588 177.157 1.00 28.86 348 ASP C CA 1
ATOM 2992 C C . ASP G 3 30 ? 28.895 62.662 176.451 1.00 28.18 348 ASP C C 1
ATOM 2993 O O . ASP G 3 30 ? 28.048 63.459 176.821 1.00 34.39 348 ASP C O 1
ATOM 2998 N N . LEU G 3 31 ? 28.658 61.777 175.495 1.00 31.03 349 LEU C N 1
ATOM 2999 C CA . LEU G 3 31 ? 27.398 61.794 174.749 1.00 24.28 349 LEU C CA 1
ATOM 3000 C C . LEU G 3 31 ? 26.202 61.304 175.542 1.00 26.06 349 LEU C C 1
ATOM 3001 O O . LEU G 3 31 ? 25.090 61.771 175.342 1.00 32.28 349 LEU C O 1
ATOM 3006 N N . VAL G 3 32 ? 26.430 60.380 176.460 1.00 30.57 350 VAL C N 1
ATOM 3007 C CA . VAL G 3 32 ? 25.345 59.818 177.251 1.00 32.44 350 VAL C CA 1
ATOM 3008 C C . VAL G 3 32 ? 25.134 60.367 178.664 1.00 32.14 350 VAL C C 1
ATOM 3009 O O . VAL G 3 32 ? 24.029 60.235 179.198 1.00 29.30 350 VAL C O 1
ATOM 3013 N N . VAL G 3 33 ? 26.193 60.852 179.313 1.00 28.75 351 VAL C N 1
ATOM 3014 C CA . VAL G 3 33 ? 26.056 61.428 180.650 1.00 27.75 351 VAL C CA 1
ATOM 3015 C C . VAL G 3 33 ? 26.764 62.765 180.693 1.00 32.41 351 VAL C C 1
ATOM 3016 O O . VAL G 3 33 ? 26.896 63.388 181.758 1.00 42.47 351 VAL C O 1
ATOM 3020 N N . GLY G 3 34 ? 27.246 63.214 179.546 1.00 29.27 352 GLY C N 1
ATOM 3021 C CA . GLY G 3 34 ? 27.894 64.506 179.533 1.00 30.81 352 GLY C CA 1
ATOM 3022 C C . GLY G 3 34 ? 29.333 64.567 179.990 1.00 35.91 352 GLY C C 1
ATOM 3023 O O . GLY G 3 34 ? 29.814 63.744 180.762 1.00 26.61 352 GLY C O 1
ATOM 3024 N N . THR G 3 35 ? 29.983 65.632 179.525 1.00 43.49 353 THR C N 1
ATOM 3025 C CA . THR G 3 35 ? 31.387 65.922 179.773 1.00 47.14 353 THR C CA 1
ATOM 3026 C C . THR G 3 35 ? 31.767 65.993 181.241 1.00 48.77 353 THR C C 1
ATOM 3027 O O . THR G 3 35 ? 32.864 65.582 181.620 1.00 52.63 353 THR C O 1
ATOM 3029 N N . GLU G 3 36 ? 30.853 66.474 182.076 1.00 53.61 354 GLU C N 1
ATOM 3030 C CA . GLU G 3 36 ? 31.148 66.617 183.502 1.00 53.10 354 GLU C CA 1
ATOM 3031 C C . GLU G 3 36 ? 31.007 65.343 184.338 1.00 49.61 354 GLU C C 1
ATOM 3032 O O . GLU G 3 36 ? 31.797 65.114 185.247 1.00 52.16 354 GLU C O 1
ATOM 3034 N N . ALA G 3 37 ? 30.038 64.498 184.005 1.00 48.22 355 ALA C N 1
ATOM 3035 C CA . ALA G 3 37 ? 29.808 63.264 184.752 1.00 44.75 355 ALA C CA 1
ATOM 3036 C C . ALA G 3 37 ? 30.972 62.299 184.722 1.00 44.14 355 ALA C C 1
ATOM 3037 O O . ALA G 3 37 ? 31.881 62.429 183.913 1.00 47.89 355 ALA C O 1
ATOM 3039 N N . LYS G 3 38 ? 30.920 61.314 185.608 1.00 43.28 356 LYS C N 1
ATOM 3040 C CA . LYS G 3 38 ? 31.938 60.272 185.681 1.00 43.13 356 LYS C CA 1
ATOM 3041 C C . LYS G 3 38 ? 31.133 58.978 185.700 1.00 42.51 356 LYS C C 1
ATOM 3042 O O . LYS G 3 38 ? 30.173 58.851 186.465 1.00 45.33 356 LYS C O 1
ATOM 3044 N N . LEU G 3 39 ? 31.485 58.036 184.836 1.00 35.28 357 LEU C N 1
ATOM 3045 C CA . LEU G 3 39 ? 30.745 56.785 184.768 1.00 31.28 357 LEU C CA 1
ATOM 3046 C C . LEU G 3 39 ? 31.727 55.732 184.312 1.00 30.12 357 LEU C C 1
ATOM 3047 O O . LEU G 3 39 ? 32.690 56.045 183.607 1.00 32.61 357 LEU C O 1
ATOM 3052 N N . ASN G 3 40 ? 31.533 54.504 184.778 1.00 28.27 358 ASN C N 1
ATOM 3053 C CA . ASN G 3 40 ? 32.445 53.431 184.450 1.00 27.29 358 ASN C CA 1
ATOM 3054 C C . ASN G 3 40 ? 32.201 52.900 183.057 1.00 30.09 358 ASN C C 1
ATOM 3055 O O . ASN G 3 40 ? 31.077 52.938 182.564 1.00 32.84 358 ASN C O 1
ATOM 3060 N N . LYS G 3 41 ? 33.242 52.315 182.476 1.00 32.01 359 LYS C N 1
ATOM 3061 C CA . LYS G 3 41 ? 33.206 51.817 181.109 1.00 25.06 359 LYS C CA 1
ATOM 3062 C C . LYS G 3 41 ? 32.031 50.958 180.674 1.00 26.62 359 LYS C C 1
ATOM 3063 O O . LYS G 3 41 ? 31.402 51.274 179.671 1.00 28.44 359 LYS C O 1
ATOM 3069 N N . SER G 3 42 ? 31.707 49.891 181.393 1.00 24.58 360 SER C N 1
ATOM 3070 C CA . SER G 3 42 ? 30.599 49.061 180.941 1.00 24.34 360 SER C CA 1
ATOM 3071 C C . SER G 3 42 ? 29.257 49.762 181.019 1.00 28.12 360 SER C C 1
ATOM 3072 O O . SER G 3 42 ? 28.376 49.514 180.194 1.00 29.09 360 SER C O 1
ATOM 3075 N N . ALA G 3 43 ? 29.115 50.658 181.994 1.00 27.02 361 ALA C N 1
ATOM 3076 C CA . ALA G 3 43 ? 27.881 51.408 182.199 1.00 20.67 361 ALA C CA 1
ATOM 3077 C C . ALA G 3 43 ? 27.677 52.432 181.081 1.00 22.96 361 ALA C C 1
ATOM 3078 O O . ALA G 3 43 ? 26.557 52.663 180.641 1.00 23.22 361 ALA C O 1
ATOM 3080 N N . VAL G 3 44 ? 28.770 53.058 180.656 1.00 23.69 362 VAL C N 1
ATOM 3081 C CA . VAL G 3 44 ? 28.779 54.022 179.570 1.00 18.58 362 VAL C CA 1
ATOM 3082 C C . VAL G 3 44 ? 28.381 53.278 178.292 1.00 21.96 362 VAL C C 1
ATOM 3083 O O . VAL G 3 44 ? 27.533 53.748 177.521 1.00 25.20 362 VAL C O 1
ATOM 3087 N N . LEU G 3 45 ? 28.976 52.111 178.066 1.00 18.74 363 LEU C N 1
ATOM 3088 C CA . LEU G 3 45 ? 28.617 51.358 176.888 1.00 16.50 363 LEU C CA 1
ATOM 3089 C C . LEU G 3 45 ? 27.192 50.916 176.974 1.00 19.26 363 LEU C C 1
ATOM 3090 O O . LEU G 3 45 ? 26.536 50.853 175.946 1.00 31.10 363 LEU C O 1
ATOM 3095 N N . ARG G 3 46 ? 26.679 50.637 178.172 1.00 23.92 364 ARG C N 1
ATOM 3096 C CA . ARG G 3 46 ? 25.289 50.205 178.297 1.00 16.03 364 ARG C CA 1
ATOM 3097 C C . ARG G 3 46 ? 24.363 51.342 177.979 1.00 22.16 364 ARG C C 1
ATOM 3098 O O . ARG G 3 46 ? 23.349 51.150 177.334 1.00 25.53 364 ARG C O 1
ATOM 3106 N N . LYS G 3 47 ? 24.710 52.536 178.436 1.00 23.69 365 LYS C N 1
ATOM 3107 C CA . LYS G 3 47 ? 23.902 53.712 178.158 1.00 23.41 365 LYS C CA 1
ATOM 3108 C C . LYS G 3 47 ? 23.986 54.052 176.675 1.00 26.07 365 LYS C C 1
ATOM 3109 O O . LYS G 3 47 ? 23.001 54.479 176.096 1.00 32.72 365 LYS C O 1
ATOM 3115 N N . ALA G 3 48 ? 25.164 53.924 176.066 1.00 26.65 366 ALA C N 1
ATOM 3116 C CA . ALA G 3 48 ? 25.303 54.208 174.641 1.00 21.19 366 ALA C CA 1
ATOM 3117 C C . ALA G 3 48 ? 24.411 53.289 173.795 1.00 18.01 366 ALA C C 1
ATOM 3118 O O . ALA G 3 48 ? 23.816 53.722 172.831 1.00 22.75 366 ALA C O 1
ATOM 3120 N N . ILE G 3 49 ? 24.285 52.031 174.173 1.00 15.79 367 ILE C N 1
ATOM 3121 C CA . ILE G 3 49 ? 23.466 51.097 173.418 1.00 15.57 367 ILE C CA 1
ATOM 3122 C C . ILE G 3 49 ? 21.999 51.494 173.476 1.00 21.90 367 ILE C C 1
ATOM 3123 O O . ILE G 3 49 ? 21.307 51.471 172.468 1.00 28.54 367 ILE C O 1
ATOM 3128 N N . ASP G 3 50 ? 21.517 51.863 174.657 1.00 24.50 368 ASP C N 1
ATOM 3129 C CA . ASP G 3 50 ? 20.116 52.245 174.826 1.00 23.00 368 ASP C CA 1
ATOM 3130 C C . ASP G 3 50 ? 19.789 53.624 174.312 1.00 16.93 368 ASP C C 1
ATOM 3131 O O . ASP G 3 50 ? 18.646 53.917 174.023 1.00 24.77 368 ASP C O 1
ATOM 3136 N N . TYR G 3 51 ? 20.763 54.508 174.341 1.00 13.22 369 TYR C N 1
ATOM 3137 C CA . TYR G 3 51 ? 20.612 55.846 173.816 1.00 12.42 369 TYR C CA 1
ATOM 3138 C C . TYR G 3 51 ? 20.480 55.698 172.292 1.00 16.51 369 TYR C C 1
ATOM 3139 O O . TYR G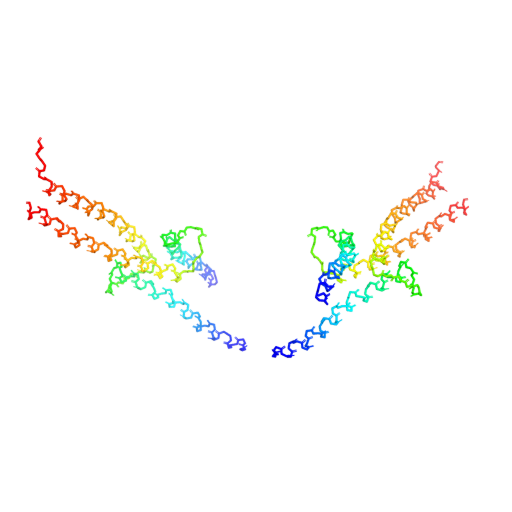 3 51 ? 19.596 56.277 171.701 1.00 26.50 369 TYR C O 1
ATOM 3148 N N . ILE G 3 52 ? 21.344 54.916 171.652 1.00 19.26 370 ILE C N 1
ATOM 3149 C CA . ILE G 3 52 ? 21.252 54.696 170.205 1.00 18.66 370 ILE C CA 1
ATOM 3150 C C . ILE G 3 52 ? 19.852 54.210 169.832 1.00 17.91 370 ILE C C 1
ATOM 3151 O O . ILE G 3 52 ? 19.224 54.797 168.940 1.00 31.85 370 ILE C O 1
ATOM 3156 N N . ARG G 3 53 ? 19.340 53.184 170.511 1.00 14.10 371 ARG C N 1
ATOM 3157 C CA . ARG G 3 53 ? 18.001 52.695 170.205 1.00 16.20 371 ARG C CA 1
ATOM 3158 C C . ARG G 3 53 ? 16.980 53.765 170.493 1.00 20.85 371 ARG C C 1
ATOM 3159 O O . ARG G 3 53 ? 16.006 53.899 169.758 1.00 30.65 371 ARG C O 1
ATOM 3167 N N . PHE G 3 54 ? 17.158 54.524 171.565 1.00 20.69 372 PHE C N 1
ATOM 3168 C CA . PHE G 3 54 ? 16.210 55.588 171.836 1.00 17.68 372 PHE C CA 1
ATOM 3169 C C . PHE G 3 54 ? 16.189 56.548 170.604 1.00 23.64 372 PHE C C 1
ATOM 3170 O O . PHE G 3 54 ? 15.143 56.800 169.997 1.00 25.09 372 PHE C O 1
ATOM 3178 N N . LEU G 3 55 ? 17.365 57.056 170.244 1.00 27.29 373 LEU C N 1
ATOM 3179 C CA . LEU G 3 55 ? 17.557 57.952 169.123 1.00 16.16 373 LEU C CA 1
ATOM 3180 C C . LEU G 3 55 ? 17.031 57.335 167.865 1.00 20.64 373 LEU C C 1
ATOM 3181 O O . LEU G 3 55 ? 16.554 58.052 167.003 1.00 24.88 373 LEU C O 1
ATOM 3186 N N . GLN G 3 56 ? 17.137 56.022 167.719 1.00 19.78 374 GLN C N 1
ATOM 3187 C CA . GLN G 3 56 ? 16.634 55.404 166.514 1.00 16.56 374 GLN C CA 1
ATOM 3188 C C . GLN G 3 56 ? 15.126 55.447 166.520 1.00 24.45 374 GLN C C 1
ATOM 3189 O O . GLN G 3 56 ? 14.500 55.752 165.503 1.00 30.91 374 GLN C O 1
ATOM 3195 N N . HIS G 3 57 ? 14.527 55.178 167.669 1.00 26.52 375 HIS C N 1
ATOM 3196 C CA . HIS G 3 57 ? 13.070 55.183 167.782 1.00 24.38 375 HIS C CA 1
ATOM 3197 C C . HIS G 3 57 ? 12.500 56.571 167.611 1.00 23.30 375 HIS C C 1
ATOM 3198 O O . HIS G 3 57 ? 11.476 56.773 166.982 1.00 25.66 375 HIS C O 1
ATOM 3205 N N . SER G 3 58 ? 13.158 57.526 168.230 1.00 27.25 376 SER C N 1
ATOM 3206 C CA . SER G 3 58 ? 12.758 58.903 168.137 1.00 28.60 376 SER C CA 1
ATOM 3207 C C . SER G 3 58 ? 12.800 59.270 166.667 1.00 28.95 376 SER C C 1
ATOM 3208 O O . SER G 3 58 ? 11.812 59.748 166.133 1.00 35.37 376 SER C O 1
ATOM 3211 N N . ASN G 3 59 ? 13.930 59.017 166.010 1.00 26.93 377 ASN C N 1
ATOM 3212 C CA . ASN G 3 59 ? 14.088 59.330 164.599 1.00 25.59 377 ASN C CA 1
ATOM 3213 C C . ASN G 3 59 ? 12.910 58.856 163.775 1.00 25.90 377 ASN C C 1
ATOM 3214 O O . ASN G 3 59 ? 12.386 59.601 162.943 1.00 31.00 377 ASN C O 1
ATOM 3219 N N . GLN G 3 60 ? 12.476 57.625 164.015 1.00 22.75 378 GLN C N 1
ATOM 3220 C CA . GLN G 3 60 ? 11.337 57.106 163.299 1.00 21.10 378 GLN C CA 1
ATOM 3221 C C . GLN G 3 60 ? 10.079 57.910 163.651 1.00 22.43 378 GLN C C 1
ATOM 3222 O O . GLN G 3 60 ? 9.331 58.290 162.775 1.00 31.65 378 GLN C O 1
ATOM 3228 N N . LYS G 3 61 ? 9.855 58.219 164.918 1.00 26.01 379 LYS C N 1
ATOM 3229 C CA . LYS G 3 61 ? 8.667 58.972 165.299 1.00 21.15 379 LYS C CA 1
ATOM 3230 C C . LYS G 3 61 ? 8.699 60.368 164.715 1.00 22.94 379 LYS C C 1
ATOM 3231 O O . LYS G 3 61 ? 7.698 60.885 164.254 1.00 29.15 379 LYS C O 1
ATOM 3237 N N . LEU G 3 62 ? 9.864 60.987 164.777 1.00 24.79 380 LEU C N 1
ATOM 3238 C CA . LEU G 3 62 ? 10.079 62.325 164.276 1.00 22.83 380 LEU C CA 1
ATOM 3239 C C . LEU G 3 62 ? 9.791 62.370 162.773 1.00 27.07 380 LEU C C 1
ATOM 3240 O O . LEU G 3 62 ? 9.243 63.362 162.268 1.00 25.38 380 LEU C O 1
ATOM 3245 N N . LYS G 3 63 ? 10.196 61.319 162.057 1.00 24.32 381 LYS C N 1
ATOM 3246 C CA . LYS G 3 63 ? 9.964 61.253 160.626 1.00 22.90 381 LYS C CA 1
ATOM 3247 C C . LYS G 3 63 ? 8.504 61.036 160.311 1.00 24.87 381 LYS C C 1
ATOM 3248 O O . LYS G 3 63 ? 7.968 61.662 159.412 1.00 30.73 381 LYS C O 1
ATOM 3254 N N . GLN G 3 64 ? 7.859 60.136 161.032 1.00 26.05 382 GLN C N 1
ATOM 3255 C CA . GLN G 3 64 ? 6.446 59.883 160.826 1.00 27.50 382 GLN C CA 1
ATOM 3256 C C . GLN G 3 64 ? 5.692 61.193 161.037 1.00 29.06 382 GLN C C 1
ATOM 3257 O O . GLN G 3 64 ? 4.786 61.505 160.283 1.00 32.24 382 GLN C O 1
ATOM 3263 N N . GLU G 3 65 ? 6.111 61.997 162.009 1.00 30.24 383 GLU C N 1
ATOM 3264 C CA . GLU G 3 65 ? 5.433 63.267 162.271 1.00 30.53 383 GLU C CA 1
ATOM 3265 C C . GLU G 3 65 ? 5.697 64.358 161.238 1.00 32.39 383 GLU C C 1
ATOM 3266 O O . GLU G 3 65 ? 4.856 65.233 161.018 1.00 37.53 383 GLU C O 1
ATOM 3272 N N . ASN G 3 66 ? 6.906 64.367 160.696 1.00 29.52 384 ASN C N 1
ATOM 3273 C CA . ASN G 3 66 ? 7.318 65.322 159.687 1.00 27.00 384 ASN C CA 1
ATOM 3274 C C . ASN G 3 66 ? 6.465 65.100 158.440 1.00 27.34 384 ASN C C 1
ATOM 3275 O O . ASN G 3 66 ? 5.979 66.033 157.839 1.00 30.98 384 ASN C O 1
ATOM 3280 N N . LEU G 3 67 ? 6.271 63.843 158.071 1.00 29.96 385 LEU C N 1
ATOM 3281 C CA . LEU G 3 67 ? 5.471 63.484 156.916 1.00 31.02 385 LEU C CA 1
ATOM 3282 C C . LEU G 3 67 ? 4.014 63.871 157.130 1.00 34.63 385 LEU C C 1
ATOM 3283 O O . LEU G 3 67 ? 3.342 64.318 156.195 1.00 37.97 385 LEU C O 1
ATOM 3288 N N . SER G 3 68 ? 3.510 63.661 158.339 1.00 31.68 386 SER C N 1
ATOM 3289 C CA . SER G 3 68 ? 2.142 64.011 158.649 1.00 27.97 386 SER C CA 1
ATOM 3290 C C . SER G 3 68 ? 2.025 65.503 158.584 1.00 28.39 386 SER C C 1
ATOM 3291 O O . SER G 3 68 ? 1.120 66.014 157.950 1.00 36.52 386 SER C O 1
ATOM 3294 N N . LEU G 3 69 ? 2.934 66.214 159.233 1.00 28.51 387 LEU C N 1
ATOM 3295 C CA . LEU G 3 69 ? 2.895 67.661 159.200 1.00 27.85 387 LEU C CA 1
ATOM 3296 C C . LEU G 3 69 ? 2.930 68.153 157.752 1.00 32.79 387 LEU C C 1
ATOM 3297 O O . LEU G 3 69 ? 2.145 69.022 157.382 1.00 39.55 387 LEU C O 1
ATOM 3302 N N . ARG G 3 70 ? 3.790 67.559 156.925 1.00 33.19 388 ARG C N 1
ATOM 3303 C CA . ARG G 3 70 ? 3.907 67.931 155.506 1.00 31.81 388 ARG C CA 1
ATOM 3304 C C . ARG G 3 70 ? 2.653 67.573 154.745 1.00 31.76 388 ARG C C 1
ATOM 3305 O O . ARG G 3 70 ? 2.237 68.301 153.856 1.00 34.59 388 ARG C O 1
ATOM 3313 N N . THR G 3 71 ? 2.080 66.421 155.046 1.00 28.23 389 THR C N 1
ATOM 3314 C CA . THR G 3 71 ? 0.889 66.038 154.360 1.00 28.15 389 THR C CA 1
ATOM 3315 C C . THR G 3 71 ? -0.231 66.938 154.791 1.00 33.54 389 THR C C 1
ATOM 3316 O O . THR G 3 71 ? -1.145 67.200 154.024 1.00 45.59 389 THR C O 1
ATOM 3320 N N . ALA G 3 72 ? -0.156 67.458 156.005 1.00 37.05 390 ALA C N 1
ATOM 3321 C CA . ALA G 3 72 ? -1.210 68.334 156.477 1.00 34.93 390 ALA C CA 1
ATOM 3322 C C . ALA G 3 72 ? -1.171 69.679 155.766 1.00 34.73 390 ALA C C 1
ATOM 3323 O O . ALA G 3 72 ? -2.177 70.088 155.198 1.00 38.69 390 ALA C O 1
ATOM 3325 N N . VAL G 3 73 ? -0.024 70.363 155.781 1.00 34.92 391 VAL C N 1
ATOM 3326 C CA . VAL G 3 73 ? 0.065 71.665 155.126 1.00 35.72 391 VAL C CA 1
ATOM 3327 C C . VAL G 3 73 ? -0.256 71.540 153.624 1.00 39.91 391 VAL C C 1
ATOM 3328 O O . VAL G 3 73 ? -0.942 72.385 153.045 1.00 42.44 391 VAL C O 1
ATOM 3332 N N . HIS G 3 74 ? 0.162 70.441 153.012 1.00 38.50 392 HIS C N 1
ATOM 3333 C CA . HIS G 3 74 ? -0.128 70.239 151.613 1.00 32.69 392 HIS C CA 1
ATOM 3334 C C . HIS G 3 74 ? -1.616 70.241 151.442 1.00 35.90 392 HIS C C 1
ATOM 3335 O O . HIS G 3 74 ? -2.129 71.004 150.659 1.00 49.03 392 HIS C O 1
ATOM 3342 N N . LYS G 3 75 ? -2.311 69.370 152.160 1.00 36.72 393 LYS C N 1
ATOM 3343 C CA . LYS G 3 75 ? -3.765 69.296 152.097 1.00 35.26 393 LYS C CA 1
ATOM 3344 C C . LYS G 3 75 ? -4.437 70.646 152.401 1.00 35.80 393 LYS C C 1
ATOM 3345 O O . LYS G 3 75 ? -5.495 70.955 151.848 1.00 37.43 393 LYS C O 1
ATOM 3347 N N . SER G 3 76 ? -3.810 71.465 153.238 1.00 35.50 394 SER C N 1
ATOM 3348 C CA . SER G 3 76 ? -4.386 72.758 153.576 1.00 39.76 394 SER C CA 1
ATOM 3349 C C . SER G 3 76 ? -4.486 73.621 152.323 1.00 47.34 394 SER C C 1
ATOM 3350 O O . SER G 3 76 ? -5.339 74.510 152.222 1.00 58.59 394 SER C O 1
ATOM 3353 N N . LYS G 3 77 ? -3.587 73.373 151.380 1.00 49.92 395 LYS C N 1
ATOM 3354 C CA . LYS G 3 77 ? -3.561 74.107 150.127 1.00 49.21 395 LYS C CA 1
ATOM 3355 C C . LYS G 3 77 ? -4.727 73.725 149.209 1.00 46.83 395 LYS C C 1
ATOM 3356 O O . LYS G 3 77 ? -5.236 74.553 148.472 1.00 46.90 395 LYS C O 1
ATOM 3362 N N . SER G 3 78 ? -5.203 72.494 149.302 1.00 48.39 396 SER C N 1
ATOM 3363 C CA . SER G 3 78 ? -6.307 72.075 148.463 1.00 50.85 396 SER C CA 1
ATOM 3364 C C . SER G 3 78 ? -7.628 72.786 148.751 1.00 54.51 396 SER C C 1
ATOM 3365 O O . SER G 3 78 ? -8.251 72.581 149.787 1.00 61.02 396 SER C O 1
ATOM 3368 N N . LEU G 3 79 ? -8.062 73.611 147.809 1.00 54.98 397 LEU C N 1
ATOM 3369 C CA . LEU G 3 79 ? -9.309 74.338 147.942 1.00 52.39 397 LEU C CA 1
ATOM 3370 C C . LEU G 3 79 ? -10.432 73.683 147.128 1.00 57.31 397 LEU C C 1
ATOM 3371 O O . LEU G 3 79 ? -11.610 74.022 147.296 1.00 57.60 397 LEU C O 1
ATOM 3376 N N . LYS G 3 80 ? -10.059 72.760 146.244 1.00 53.23 398 LYS C N 1
ATOM 3377 C CA . LYS G 3 80 ? -11.001 72.061 145.371 1.00 53.12 398 LYS C CA 1
ATOM 3378 C C . LYS G 3 80 ? -12.447 72.003 145.879 1.00 54.07 398 LYS C C 1
ATOM 3379 O O . LYS G 3 80 ? -12.688 71.648 147.042 1.00 53.66 398 LYS C O 1
ATOM 3385 N N . ASP G 3 81 ? -13.390 72.400 145.017 1.00 54.61 399 ASP C N 1
ATOM 3386 C CA . ASP G 3 81 ? -14.823 72.373 145.328 1.00 53.29 399 ASP C CA 1
ATOM 3387 C C . ASP G 3 81 ? -15.218 70.963 145.763 1.00 56.53 399 ASP C C 1
ATOM 3388 O O . ASP G 3 81 ? -15.297 70.041 144.930 1.00 55.22 399 ASP C O 1
ATOM 3390 N N . LEU G 3 82 ? -15.380 70.817 147.086 1.00 59.24 400 LEU C N 1
ATOM 3391 C CA . LEU G 3 82 ? -15.760 69.570 147.767 1.00 59.67 400 LEU C CA 1
ATOM 3392 C C . LEU G 3 82 ? -17.278 69.495 147.962 1.00 61.29 400 LEU C C 1
ATOM 3393 O O . LEU G 3 82 ? -17.789 68.374 148.205 1.00 64.65 400 LEU C O 1
ATOM 3395 N N . GLN H 3 1 ? 43.873 30.698 198.920 1.00 55.05 319 GLN D N 1
ATOM 3396 C CA . GLN H 3 1 ? 44.473 31.735 199.826 1.00 56.95 319 GLN D CA 1
ATOM 3397 C C . GLN H 3 1 ? 45.969 31.950 199.548 1.00 56.37 319 GLN D C 1
ATOM 3398 O O . GLN H 3 1 ? 46.609 32.841 200.121 1.00 50.68 319 GLN D O 1
ATOM 3400 N N . SER H 3 2 ? 46.553 31.088 198.726 1.00 57.07 320 SER D N 1
ATOM 3401 C CA . SER H 3 2 ? 47.943 31.298 198.354 1.00 59.04 320 SER D CA 1
ATOM 3402 C C . SER H 3 2 ? 47.875 32.573 197.488 1.00 61.32 320 SER D C 1
ATOM 3403 O O . SER H 3 2 ? 46.789 32.956 197.007 1.00 59.78 320 SER D O 1
ATOM 3405 N N . ARG H 3 3 ? 49.007 33.251 197.316 1.00 62.66 321 ARG D N 1
ATOM 3406 C CA . ARG H 3 3 ? 49.026 34.460 196.499 1.00 59.28 321 ARG D CA 1
ATOM 3407 C C . ARG H 3 3 ? 48.482 34.018 195.144 1.00 59.21 321 ARG D C 1
ATOM 3408 O O . ARG H 3 3 ? 47.434 34.479 194.716 1.00 58.19 321 ARG D O 1
ATOM 3410 N N . GLY H 3 4 ? 49.123 33.002 194.571 1.00 58.98 322 GLY D N 1
ATOM 3411 C CA . GLY H 3 4 ? 48.708 32.464 193.289 1.00 57.07 322 GLY D CA 1
ATOM 3412 C C . GLY H 3 4 ? 47.271 31.991 193.312 1.0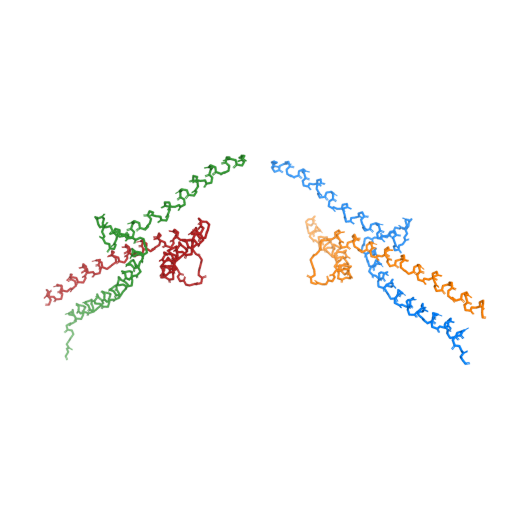0 51.36 322 GLY D C 1
ATOM 3413 O O . GLY H 3 4 ? 46.579 32.076 192.302 1.00 55.09 322 GLY D O 1
ATOM 3414 N N . GLU H 3 5 ? 46.810 31.489 194.452 1.00 50.19 323 GLU D N 1
ATOM 3415 C CA . GLU H 3 5 ? 45.433 31.038 194.532 1.00 49.81 323 GLU D CA 1
ATOM 3416 C C . GLU H 3 5 ? 44.584 32.284 194.475 1.00 55.17 323 GLU D C 1
ATOM 3417 O O . GLU H 3 5 ? 43.525 32.304 193.841 1.00 58.79 323 GLU D O 1
ATOM 3423 N N . LYS H 3 6 ? 45.096 33.343 195.090 1.00 48.62 324 LYS D N 1
ATOM 3424 C CA . LYS H 3 6 ? 44.413 34.619 195.124 1.00 56.60 324 LYS D CA 1
ATOM 3425 C C . LYS H 3 6 ? 44.482 35.353 193.750 1.00 54.47 324 LYS D C 1
ATOM 3426 O O . LYS H 3 6 ? 43.523 36.028 193.341 1.00 58.93 324 LYS D O 1
ATOM 3428 N N . ARG H 3 7 ? 45.584 35.176 193.019 1.00 46.69 325 ARG D N 1
ATOM 3429 C CA . ARG H 3 7 ? 45.746 35.795 191.708 1.00 39.94 325 ARG D CA 1
ATOM 3430 C C . ARG H 3 7 ? 44.784 35.105 190.786 1.00 36.82 325 ARG D C 1
ATOM 3431 O O . ARG H 3 7 ? 44.052 35.753 190.056 1.00 37.08 325 ARG D O 1
ATOM 3439 N N . THR H 3 8 ? 44.743 33.785 190.862 1.00 31.97 326 THR D N 1
ATOM 3440 C CA . THR H 3 8 ? 43.858 33.022 190.007 1.00 37.89 326 THR D CA 1
ATOM 3441 C C . THR H 3 8 ? 42.399 33.377 190.212 1.00 38.74 326 THR D C 1
ATOM 3442 O O . THR H 3 8 ? 41.639 33.522 189.234 1.00 34.99 326 THR D O 1
ATOM 3446 N N . ALA H 3 9 ? 42.005 33.505 191.480 1.00 36.47 327 ALA D N 1
ATOM 3447 C CA . ALA H 3 9 ? 40.635 33.867 191.800 1.00 35.15 327 ALA D CA 1
ATOM 3448 C C . ALA H 3 9 ? 40.330 35.241 191.202 1.00 35.18 327 ALA D C 1
ATOM 3449 O O . ALA H 3 9 ? 39.323 35.403 190.520 1.00 33.86 327 ALA D O 1
ATOM 3451 N N . HIS H 3 10 ? 41.201 36.224 191.437 1.00 33.20 328 HIS D N 1
ATOM 3452 C CA . HIS H 3 10 ? 40.948 37.543 190.885 1.00 33.99 328 HIS D CA 1
ATOM 3453 C C . HIS H 3 10 ? 41.023 37.516 189.362 1.00 34.82 328 HIS D C 1
ATOM 3454 O O . HIS H 3 10 ? 40.344 38.268 188.679 1.00 40.35 328 HIS D O 1
ATOM 3461 N N . ASN H 3 11 ? 41.795 36.596 188.822 1.00 32.31 329 ASN D N 1
ATOM 3462 C CA . ASN H 3 11 ? 41.874 36.484 187.395 1.00 29.36 329 ASN D CA 1
ATOM 3463 C C . ASN H 3 11 ? 40.483 36.168 186.874 1.00 28.45 329 ASN D C 1
ATOM 3464 O O . ASN H 3 11 ? 40.042 36.752 185.885 1.00 36.00 329 ASN D O 1
ATOM 3469 N N . ALA H 3 12 ? 39.736 35.340 187.594 1.00 31.25 330 ALA D N 1
ATOM 3470 C CA . ALA H 3 12 ? 38.370 35.000 187.166 1.00 28.02 330 ALA D CA 1
ATOM 3471 C C . ALA H 3 12 ? 37.424 36.174 187.304 1.00 26.86 330 ALA D C 1
ATOM 3472 O O . ALA H 3 12 ? 36.436 36.258 186.584 1.00 30.14 330 ALA D O 1
ATOM 3474 N N . ILE H 3 13 ? 37.755 37.085 188.209 1.00 19.45 331 ILE D N 1
ATOM 3475 C CA . ILE H 3 13 ? 36.970 38.271 188.459 1.00 23.47 331 ILE D CA 1
ATOM 3476 C C . ILE H 3 13 ? 37.254 39.287 187.369 1.00 27.74 331 ILE D C 1
ATOM 3477 O O . ILE H 3 13 ? 36.348 39.989 186.887 1.00 31.01 331 ILE D O 1
ATOM 3482 N N . GLU H 3 14 ? 38.518 39.348 186.964 1.00 28.20 332 GLU D N 1
ATOM 3483 C CA . GLU H 3 14 ? 38.951 40.258 185.923 1.00 23.01 332 GLU D CA 1
ATOM 3484 C C . GLU H 3 14 ? 38.365 39.829 184.576 1.00 23.42 332 GLU D C 1
ATOM 3485 O O . GLU H 3 14 ? 37.991 40.670 183.758 1.00 24.16 332 GLU D O 1
ATOM 3491 N N . LYS H 3 15 ? 38.252 38.534 184.319 1.00 23.83 333 LYS D N 1
ATOM 3492 C CA . LYS H 3 15 ? 37.630 38.169 183.067 1.00 19.80 333 LYS D CA 1
ATOM 3493 C C . LYS H 3 15 ? 36.170 38.605 183.077 1.00 24.49 333 LYS D C 1
ATOM 3494 O O . LYS H 3 15 ? 35.654 39.047 182.064 1.00 33.59 333 LYS D O 1
ATOM 3500 N N . ARG H 3 16 ? 35.508 38.506 184.228 1.00 33.04 334 ARG D N 1
ATOM 3501 C CA . ARG H 3 16 ? 34.107 38.914 184.370 1.00 31.25 334 ARG D CA 1
ATOM 3502 C C . ARG H 3 16 ? 34.064 40.362 183.941 1.00 29.77 334 ARG D C 1
ATOM 3503 O O . ARG H 3 16 ? 33.332 40.740 183.025 1.00 29.17 334 ARG D O 1
ATOM 3511 N N . TYR H 3 17 ? 34.899 41.153 184.597 1.00 26.35 335 TYR D N 1
ATOM 3512 C CA . TYR H 3 17 ? 35.008 42.561 184.310 1.00 23.55 335 TYR D CA 1
ATOM 3513 C C . TYR H 3 17 ? 35.248 42.824 182.828 1.00 26.72 335 TYR D C 1
ATOM 3514 O O . TYR H 3 17 ? 34.512 43.580 182.193 1.00 29.10 335 TYR D O 1
ATOM 3523 N N . ARG H 3 18 ? 36.299 42.234 182.284 1.00 24.90 336 ARG D N 1
ATOM 3524 C CA . ARG H 3 18 ? 36.614 42.446 180.887 1.00 23.71 336 ARG D CA 1
ATOM 3525 C C . ARG H 3 18 ? 35.437 42.168 179.987 1.00 25.28 336 ARG D C 1
ATOM 3526 O O . ARG H 3 18 ? 35.176 42.934 179.061 1.00 29.94 336 ARG D O 1
ATOM 3534 N N . SER H 3 19 ? 34.675 41.128 180.310 1.00 25.14 337 SER D N 1
ATOM 3535 C CA . SER H 3 19 ? 33.513 40.775 179.527 1.00 21.14 337 SER D CA 1
ATOM 3536 C C . SER H 3 19 ? 32.334 41.711 179.740 1.00 25.94 337 SER D C 1
ATOM 3537 O O . SER H 3 19 ? 31.450 41.817 178.884 1.00 28.87 337 SER D O 1
ATOM 3540 N N . SER H 3 20 ? 32.329 42.430 180.852 1.00 24.28 338 SER D N 1
ATOM 3541 C CA . SER H 3 20 ? 31.251 43.366 181.099 1.00 22.78 338 SER D CA 1
ATOM 3542 C C . SER H 3 20 ? 31.333 44.458 180.055 1.00 22.28 338 SER D C 1
ATOM 3543 O O . SER H 3 20 ? 30.366 45.132 179.754 1.00 21.19 338 SER D O 1
ATOM 3546 N N . ILE H 3 21 ? 32.545 44.666 179.573 1.00 24.95 339 ILE D N 1
ATOM 3547 C CA . ILE H 3 21 ? 32.845 45.675 178.583 1.00 22.73 339 ILE D CA 1
ATOM 3548 C C . ILE H 3 21 ? 32.744 45.100 177.169 1.00 24.15 339 ILE D C 1
ATOM 3549 O O . ILE H 3 21 ? 32.016 45.618 176.331 1.00 27.04 339 ILE D O 1
ATOM 3554 N N . ASN H 3 22 ? 33.380 43.959 176.948 1.00 25.61 340 ASN D N 1
ATOM 3555 C CA . ASN H 3 22 ? 33.383 43.333 175.647 1.00 20.42 340 ASN D CA 1
ATOM 3556 C C . ASN H 3 22 ? 32.028 42.924 175.166 1.00 26.10 340 ASN D C 1
ATOM 3557 O O . ASN H 3 22 ? 31.694 43.141 174.012 1.00 35.71 340 ASN D O 1
ATOM 3562 N N . ASP H 3 23 ? 31.236 42.341 176.050 1.00 31.41 341 ASP D N 1
ATOM 3563 C CA . ASP H 3 23 ? 29.888 41.920 175.714 1.00 26.74 341 ASP D CA 1
ATOM 3564 C C . ASP H 3 23 ? 29.105 43.106 175.212 1.00 25.21 341 ASP D C 1
ATOM 3565 O O . ASP H 3 23 ? 28.209 42.957 174.379 1.00 26.80 341 ASP D O 1
ATOM 3570 N N . LYS H 3 24 ? 29.445 44.284 175.734 1.00 20.26 342 LYS D N 1
ATOM 3571 C CA . LYS H 3 24 ? 28.762 45.511 175.379 1.00 21.77 342 LYS D CA 1
ATOM 3572 C C . LYS H 3 24 ? 29.234 46.100 174.077 1.00 25.92 342 LYS D C 1
ATOM 3573 O O . LYS H 3 24 ? 28.450 46.703 173.349 1.00 29.39 342 LYS D O 1
ATOM 3579 N N . ILE H 3 25 ? 30.510 45.920 173.768 1.00 26.80 343 ILE D N 1
ATOM 3580 C CA . ILE H 3 25 ? 31.017 46.399 172.506 1.00 23.34 343 ILE D CA 1
ATOM 3581 C C . ILE H 3 25 ? 30.383 45.532 171.393 1.00 28.32 343 ILE D C 1
ATOM 3582 O O . ILE H 3 25 ? 30.013 46.048 170.338 1.00 31.12 343 ILE D O 1
ATOM 3587 N N . ILE H 3 26 ? 30.197 44.234 171.655 1.00 27.05 344 ILE D N 1
ATOM 3588 C CA . ILE H 3 26 ? 29.558 43.327 170.701 1.00 22.35 344 ILE D CA 1
ATOM 3589 C C . ILE H 3 26 ? 28.115 43.786 170.453 1.00 25.13 344 ILE D C 1
ATOM 3590 O O . ILE H 3 26 ? 27.609 43.692 169.344 1.00 28.34 344 ILE D O 1
ATOM 3595 N N . GLU H 3 27 ? 27.452 44.279 171.495 1.00 28.76 345 GLU D N 1
ATOM 3596 C CA . GLU H 3 27 ? 26.091 44.787 171.369 1.00 28.35 345 GLU D CA 1
ATOM 3597 C C . GLU H 3 27 ? 26.118 46.012 170.475 1.00 28.93 345 GLU D C 1
ATOM 3598 O O . GLU H 3 27 ? 25.282 46.162 169.603 1.00 29.03 345 GLU D O 1
ATOM 3604 N N . LEU H 3 28 ? 27.073 46.905 170.702 1.00 29.47 346 LEU D N 1
ATOM 3605 C CA . LEU H 3 28 ? 27.187 48.096 169.874 1.00 25.38 346 LEU D CA 1
ATOM 3606 C C . LEU H 3 28 ? 27.527 47.687 168.452 1.00 27.45 346 LEU D C 1
ATOM 3607 O O . LEU H 3 28 ? 27.083 48.309 167.495 1.00 30.48 346 LEU D O 1
ATOM 3612 N N . LYS H 3 29 ? 28.304 46.623 168.315 1.00 29.72 347 LYS D N 1
ATOM 3613 C CA . LYS H 3 29 ? 28.689 46.170 167.002 1.00 29.06 347 LYS D CA 1
ATOM 3614 C C . LYS H 3 29 ? 27.467 45.743 166.216 1.00 27.38 347 LYS D C 1
ATOM 3615 O O . LYS H 3 29 ? 27.224 46.227 165.115 1.00 31.67 347 LYS D O 1
ATOM 3621 N N . ASP H 3 30 ? 26.658 44.887 166.814 1.00 29.03 348 ASP D N 1
ATOM 3622 C CA . ASP H 3 30 ? 25.464 44.408 166.157 1.00 30.17 348 ASP D CA 1
ATOM 3623 C C . ASP H 3 30 ? 24.547 45.549 165.722 1.00 35.39 348 ASP D C 1
ATOM 3624 O O . ASP H 3 30 ? 23.770 45.390 164.784 1.00 44.91 348 ASP D O 1
ATOM 3629 N N . LEU H 3 31 ? 24.630 46.690 166.402 1.00 34.72 349 LEU D N 1
ATOM 3630 C CA . LEU H 3 31 ? 23.820 47.855 166.058 1.00 32.47 349 LEU D CA 1
ATOM 3631 C C . LEU H 3 31 ? 24.409 48.649 164.905 1.00 33.68 349 LEU D C 1
ATOM 3632 O O . LEU H 3 31 ? 23.680 49.270 164.158 1.00 38.86 349 LEU D O 1
ATOM 3637 N N . VAL H 3 32 ? 25.725 48.696 164.790 1.00 31.99 350 VAL D N 1
ATOM 3638 C CA . VAL H 3 32 ? 26.305 49.501 163.742 1.00 30.10 350 VAL D CA 1
ATOM 3639 C C . VAL H 3 32 ? 26.668 48.760 162.462 1.00 35.58 350 VAL D C 1
ATOM 3640 O O . VAL H 3 32 ? 26.596 49.330 161.366 1.00 39.53 350 VAL D O 1
ATOM 3644 N N . VAL H 3 33 ? 27.071 47.502 162.583 1.00 35.51 351 VAL D N 1
ATOM 3645 C CA . VAL H 3 33 ? 27.447 46.751 161.402 1.00 30.65 351 VAL D CA 1
ATOM 3646 C C . VAL H 3 33 ? 26.747 45.416 161.337 1.00 31.94 351 VAL D C 1
ATOM 3647 O O . VAL H 3 33 ? 26.930 44.656 160.384 1.00 37.93 351 VAL D O 1
ATOM 3651 N N . GLY H 3 34 ? 25.922 45.122 162.328 1.00 29.16 352 GLY D N 1
ATOM 3652 C CA . GLY H 3 34 ? 25.228 43.861 162.279 1.00 23.70 352 GLY D CA 1
ATOM 3653 C C . GLY H 3 34 ? 26.078 42.715 162.769 1.00 29.27 352 GLY D C 1
ATOM 3654 O O . GLY H 3 34 ? 27.244 42.852 163.132 1.00 32.97 352 GLY D O 1
ATOM 3655 N N . THR H 3 35 ? 25.457 41.557 162.730 1.00 32.75 353 THR D N 1
ATOM 3656 C CA . THR H 3 35 ? 25.992 40.300 163.198 1.00 29.60 353 THR D CA 1
ATOM 3657 C C . THR H 3 35 ? 27.002 39.513 162.361 1.00 29.20 353 THR D C 1
ATOM 3658 O O . THR H 3 35 ? 27.857 38.830 162.919 1.00 28.21 353 THR D O 1
ATOM 3662 N N . GLU H 3 36 ? 26.900 39.568 161.038 1.00 32.57 354 GLU D N 1
ATOM 3663 C CA . GLU H 3 36 ? 27.810 38.794 160.201 1.00 30.81 354 GLU D CA 1
ATOM 3664 C C . GLU H 3 36 ? 29.191 39.381 160.093 1.00 30.73 354 GLU D C 1
ATOM 3665 O O . GLU H 3 36 ? 30.174 38.641 160.007 1.00 37.10 354 GLU D O 1
ATOM 3671 N N . ALA H 3 37 ? 29.277 40.699 160.209 1.00 27.54 355 ALA D N 1
ATOM 3672 C CA . ALA H 3 37 ? 30.552 41.382 160.099 1.00 26.68 355 ALA D CA 1
ATOM 3673 C C . ALA H 3 37 ? 31.526 41.137 161.228 1.00 30.68 355 ALA D C 1
ATOM 3674 O O . ALA H 3 37 ? 31.221 40.520 162.248 1.00 32.96 355 ALA D O 1
ATOM 3676 N N . LYS H 3 38 ? 32.737 41.610 160.996 1.00 31.17 356 LYS D N 1
ATOM 3677 C CA . LYS H 3 38 ? 33.806 41.520 161.950 1.00 26.43 356 LYS D CA 1
ATOM 3678 C C . LYS H 3 38 ? 34.348 42.912 161.891 1.00 29.77 356 LYS D C 1
ATOM 3679 O O . LYS H 3 38 ? 34.540 43.456 160.805 1.00 29.76 356 LYS D O 1
ATOM 3685 N N . LEU H 3 39 ? 34.450 43.545 163.048 1.00 26.16 357 LEU D N 1
ATOM 3686 C CA . LEU H 3 39 ? 34.950 44.890 163.112 1.00 23.85 357 LEU D CA 1
ATOM 3687 C C . LEU H 3 39 ? 35.611 44.990 164.452 1.00 26.71 357 LEU D C 1
ATOM 3688 O O . LEU H 3 39 ? 35.091 44.512 165.445 1.00 32.95 357 LEU D O 1
ATOM 3693 N N . ASN H 3 40 ? 36.783 45.586 164.483 1.00 27.47 358 ASN D N 1
ATOM 3694 C CA . ASN H 3 40 ? 37.516 45.690 165.723 1.00 22.60 358 ASN D CA 1
ATOM 3695 C C . ASN H 3 40 ? 36.808 46.627 166.694 1.00 19.56 358 ASN D C 1
ATOM 3696 O O . ASN H 3 40 ? 36.106 47.540 166.293 1.00 28.99 358 ASN D O 1
ATOM 3701 N N . LYS H 3 41 ? 37.055 46.438 167.979 1.00 23.90 359 LYS D N 1
ATOM 3702 C CA . LYS H 3 41 ? 36.450 47.248 169.021 1.00 16.02 359 LYS D CA 1
ATOM 3703 C C . LYS H 3 41 ? 36.543 48.711 168.803 1.00 19.16 359 LYS D C 1
ATOM 3704 O O . LYS H 3 41 ? 35.532 49.376 168.853 1.00 26.66 359 LYS D O 1
ATOM 3710 N N . SER H 3 42 ? 37.722 49.234 168.497 1.00 19.29 360 SER D N 1
ATOM 3711 C CA . SER H 3 42 ? 37.810 50.683 168.350 1.00 21.04 360 SER D CA 1
ATOM 3712 C C . SER H 3 42 ? 36.953 51.199 167.224 1.00 21.12 360 SER D C 1
ATOM 3713 O O . SER H 3 42 ? 36.418 52.310 167.286 1.00 26.08 360 SER D O 1
ATOM 3716 N N . ALA H 3 43 ? 36.735 50.359 166.225 1.00 24.44 361 ALA D N 1
ATOM 3717 C CA . ALA H 3 43 ? 35.928 50.772 165.079 1.00 24.40 361 ALA D CA 1
ATOM 3718 C C . ALA H 3 43 ? 34.438 50.695 165.402 1.00 20.21 361 ALA D C 1
ATOM 3719 O O . ALA H 3 43 ? 33.646 51.495 164.905 1.00 20.42 361 ALA D O 1
ATOM 3721 N N . VAL H 3 44 ? 34.063 49.731 166.237 1.00 23.09 362 VAL D N 1
ATOM 3722 C CA . VAL H 3 44 ? 32.676 49.619 166.698 1.00 21.71 362 VAL D CA 1
ATOM 3723 C C . VAL H 3 44 ? 32.390 50.938 167.460 1.00 19.48 362 VAL D C 1
ATOM 3724 O O . VAL H 3 44 ? 31.472 51.647 167.150 1.00 24.98 362 VAL D O 1
ATOM 3728 N N . LEU H 3 45 ? 33.255 51.301 168.399 1.00 23.38 363 LEU D N 1
ATOM 3729 C CA . LEU H 3 45 ? 33.104 52.515 169.183 1.00 15.90 363 LEU D CA 1
ATOM 3730 C C . LEU H 3 45 ? 33.065 53.740 168.317 1.00 23.82 363 LEU D C 1
ATOM 3731 O O . LEU H 3 45 ? 32.211 54.591 168.538 1.00 31.17 363 LEU D O 1
ATOM 3736 N N . ARG H 3 46 ? 34.018 53.887 167.389 1.00 25.76 364 ARG D N 1
ATOM 3737 C CA . ARG H 3 46 ? 34.039 55.028 166.461 1.00 19.85 364 ARG D CA 1
ATOM 3738 C C . ARG H 3 46 ? 32.692 55.154 165.714 1.00 22.82 364 ARG D C 1
ATOM 3739 O O . ARG H 3 46 ? 32.097 56.232 165.647 1.00 26.31 364 ARG D O 1
ATOM 3747 N N . LYS H 3 47 ? 32.183 54.041 165.196 1.00 24.19 365 LYS D N 1
ATOM 3748 C CA . LYS H 3 47 ? 30.902 54.035 164.494 1.00 23.19 365 LYS D CA 1
ATOM 3749 C C . LYS H 3 47 ? 29.746 54.400 165.413 1.00 25.80 365 LYS D C 1
ATOM 3750 O O . LYS H 3 47 ? 28.876 55.186 165.055 1.00 31.38 365 LYS D O 1
ATOM 3756 N N . ALA H 3 48 ? 29.722 53.802 166.596 1.00 24.86 366 ALA D N 1
ATOM 3757 C CA . ALA H 3 48 ? 28.665 54.064 167.546 1.00 25.67 366 ALA D CA 1
ATOM 3758 C C . ALA H 3 48 ? 28.682 55.537 167.878 1.00 24.65 366 ALA D C 1
ATOM 3759 O O . ALA H 3 48 ? 27.636 56.161 167.958 1.00 30.76 366 ALA D O 1
ATOM 3761 N N . ILE H 3 49 ? 29.871 56.112 168.019 1.00 27.68 367 ILE D N 1
ATOM 3762 C CA . ILE H 3 49 ? 29.994 57.536 168.358 1.00 21.64 367 ILE D CA 1
ATOM 3763 C C . ILE H 3 49 ? 29.399 58.363 167.241 1.00 22.98 367 ILE D C 1
ATOM 3764 O O . ILE H 3 49 ? 28.544 59.223 167.477 1.00 29.40 367 ILE D O 1
ATOM 3769 N N . ASP H 3 50 ? 29.779 58.036 166.012 1.00 20.84 368 ASP D N 1
ATOM 3770 C CA . ASP H 3 50 ? 29.310 58.795 164.882 1.00 18.42 368 ASP D CA 1
ATOM 3771 C C . ASP H 3 50 ? 27.857 58.576 164.562 1.00 22.00 368 ASP D C 1
ATOM 3772 O O . ASP H 3 50 ? 27.172 59.487 164.080 1.00 23.03 368 ASP D O 1
ATOM 3777 N N . TYR H 3 51 ? 27.360 57.396 164.890 1.00 18.91 369 TYR D N 1
ATOM 3778 C CA . TYR H 3 51 ? 25.960 57.096 164.658 1.00 19.54 369 TYR D CA 1
ATOM 3779 C C . TYR H 3 51 ? 25.101 57.927 165.618 1.00 21.72 369 TYR D C 1
ATOM 3780 O O . TYR H 3 51 ? 24.118 58.514 165.225 1.00 31.96 369 TYR D O 1
ATOM 3789 N N . ILE H 3 52 ? 25.476 57.948 166.887 1.00 27.78 370 ILE D N 1
ATOM 3790 C CA . ILE H 3 52 ? 24.792 58.718 167.904 1.00 21.89 370 ILE D CA 1
ATOM 3791 C C . ILE H 3 52 ? 24.784 60.172 167.477 1.00 25.46 370 ILE D C 1
ATOM 3792 O O . ILE H 3 52 ? 23.737 60.818 167.516 1.00 32.34 370 ILE D O 1
ATOM 3797 N N . ARG H 3 53 ? 25.932 60.709 167.077 1.00 21.71 371 ARG D N 1
ATOM 3798 C CA . ARG H 3 53 ? 25.960 62.102 166.651 1.00 19.53 371 ARG D CA 1
ATOM 3799 C C . ARG H 3 53 ? 25.119 62.327 165.423 1.00 21.57 371 ARG D C 1
ATOM 3800 O O . ARG H 3 53 ? 24.427 63.311 165.327 1.00 27.84 371 ARG D O 1
ATOM 3808 N N . PHE H 3 54 ? 25.169 61.401 164.484 1.00 25.73 372 PHE D N 1
ATOM 3809 C CA . PHE H 3 54 ? 24.370 61.479 163.260 1.00 25.43 372 PHE D CA 1
ATOM 3810 C C . PHE H 3 54 ? 22.854 61.492 163.576 1.00 26.23 372 PHE D C 1
ATOM 3811 O O . PHE H 3 54 ? 22.091 62.272 163.011 1.00 32.33 372 PHE D O 1
ATOM 3819 N N . LEU H 3 55 ? 22.417 60.595 164.446 1.00 26.51 373 LEU D N 1
ATOM 3820 C CA . LEU H 3 55 ? 21.021 60.527 164.871 1.00 24.97 373 LEU D CA 1
ATOM 3821 C C . LEU H 3 55 ? 20.645 61.783 165.661 1.00 24.21 373 LEU D C 1
ATOM 3822 O O . LEU H 3 55 ? 19.553 62.305 165.529 1.00 27.80 373 LEU D O 1
ATOM 3827 N N . GLN H 3 56 ? 21.554 62.257 166.498 1.00 25.45 374 GLN D N 1
ATOM 3828 C CA . GLN H 3 56 ? 21.309 63.450 167.280 1.00 21.02 374 GLN D CA 1
ATOM 3829 C C . GLN H 3 56 ? 21.012 64.591 166.355 1.00 25.84 374 GLN D C 1
ATOM 3830 O O . GLN H 3 56 ? 20.008 65.255 166.515 1.00 35.24 374 GLN D O 1
ATOM 3836 N N . HIS H 3 57 ? 21.836 64.800 165.345 1.00 30.98 375 HIS D N 1
ATOM 3837 C CA . HIS H 3 57 ? 21.570 65.884 164.419 1.00 33.85 375 HIS D CA 1
ATOM 3838 C C . HIS H 3 57 ? 20.379 65.624 163.516 1.00 36.20 375 HIS D C 1
ATOM 3839 O O . HIS H 3 57 ? 19.589 66.519 163.247 1.00 40.29 375 HIS D O 1
ATOM 3846 N N . SER H 3 58 ? 20.214 64.388 163.083 1.00 35.48 376 SER D N 1
ATOM 3847 C CA . SER H 3 58 ? 19.100 64.061 162.231 1.00 35.21 376 SER D CA 1
ATOM 3848 C C . SER H 3 58 ? 17.835 64.406 162.972 1.00 31.42 376 SER D C 1
ATOM 3849 O O . SER H 3 58 ? 16.987 65.110 162.447 1.00 36.40 376 SER D O 1
ATOM 3852 N N . ASN H 3 59 ? 17.744 63.954 164.220 1.00 36.36 377 ASN D N 1
ATOM 3853 C CA . ASN H 3 59 ? 16.570 64.181 165.075 1.00 31.81 377 ASN D CA 1
ATOM 3854 C C . ASN H 3 59 ? 16.303 65.648 165.385 1.00 29.56 377 ASN D C 1
ATOM 3855 O O . ASN H 3 59 ? 15.162 66.079 165.385 1.00 33.03 377 ASN D O 1
ATOM 3860 N N . GLN H 3 60 ? 17.354 66.410 165.655 1.00 31.63 378 GLN D N 1
ATOM 3861 C CA . GLN H 3 60 ? 17.256 67.843 165.953 1.00 37.42 378 GLN D CA 1
ATOM 3862 C C . GLN H 3 60 ? 16.726 68.614 164.733 1.00 39.63 378 GLN D C 1
ATOM 3863 O O . GLN H 3 60 ? 15.888 69.518 164.855 1.00 41.58 378 GLN D O 1
ATOM 3869 N N . LYS H 3 61 ? 17.226 68.235 163.562 1.00 38.28 379 LYS D N 1
ATOM 3870 C CA . LYS H 3 61 ? 16.828 68.822 162.301 1.00 34.78 379 LYS D CA 1
ATOM 3871 C C . LYS H 3 61 ? 15.367 68.522 162.031 1.00 35.40 379 LYS D C 1
ATOM 3872 O O . LYS H 3 61 ? 14.625 69.409 161.623 1.00 43.85 379 LYS D O 1
ATOM 3878 N N . LEU H 3 62 ? 14.941 67.284 162.263 1.00 32.80 380 LEU D N 1
ATOM 3879 C CA . LEU H 3 62 ? 13.539 66.917 162.056 1.00 30.45 380 LEU D CA 1
ATOM 3880 C C . LEU H 3 62 ? 12.675 67.667 163.034 1.00 34.60 380 LEU D C 1
ATOM 3881 O O . LEU H 3 62 ? 11.511 67.963 162.755 1.00 38.85 380 LEU D O 1
ATOM 3886 N N . LYS H 3 63 ? 13.229 67.939 164.204 1.00 33.95 381 LYS D N 1
ATOM 3887 C CA . LYS H 3 63 ? 12.494 68.658 165.219 1.00 37.01 381 LYS D CA 1
ATOM 3888 C C . LYS H 3 63 ? 12.322 70.115 164.799 1.00 39.01 381 LYS D C 1
ATOM 3889 O O . LYS H 3 63 ? 11.229 70.678 164.923 1.00 40.33 381 LYS D O 1
ATOM 3895 N N . GLN H 3 64 ? 13.393 70.712 164.289 1.00 35.64 382 GLN D N 1
ATOM 3896 C CA . GLN H 3 64 ? 13.359 72.087 163.825 1.00 37.47 382 GLN D CA 1
ATOM 3897 C C . GLN H 3 64 ? 12.303 72.215 162.732 1.00 39.88 382 GLN D C 1
ATOM 3898 O O . GLN H 3 64 ? 11.419 73.069 162.778 1.00 41.70 382 GLN D O 1
ATOM 3904 N N . GLU H 3 65 ? 12.383 71.288 161.789 1.00 41.04 383 GLU D N 1
ATOM 3905 C CA . GLU H 3 65 ? 11.501 71.188 160.639 1.00 33.97 383 GLU D CA 1
ATOM 3906 C C . GLU H 3 65 ? 10.078 71.032 161.091 1.00 31.07 383 GLU D C 1
ATOM 3907 O O . GLU H 3 65 ? 9.203 71.752 160.629 1.00 34.15 383 GLU D O 1
ATOM 3913 N N . ASN H 3 66 ? 9.852 70.066 161.975 1.00 33.32 384 ASN D N 1
ATOM 3914 C CA . ASN H 3 66 ? 8.521 69.787 162.512 1.00 35.79 384 ASN D CA 1
ATOM 3915 C C . ASN H 3 66 ? 7.916 70.967 163.248 1.00 37.88 384 ASN D C 1
ATOM 3916 O O . ASN H 3 66 ? 6.694 71.071 163.380 1.00 38.21 384 ASN D O 1
ATOM 3921 N N . LEU H 3 67 ? 8.776 71.833 163.760 1.00 39.62 385 LEU D N 1
ATOM 3922 C CA . LEU H 3 67 ? 8.328 73.017 164.470 1.00 46.86 385 LEU D CA 1
ATOM 3923 C C . LEU H 3 67 ? 7.668 73.927 163.448 1.00 50.29 385 LEU D C 1
ATOM 3924 O O . LEU H 3 67 ? 6.480 74.262 163.562 1.00 52.36 385 LEU D O 1
ATOM 3929 N N . SER H 3 68 ? 8.450 74.301 162.438 1.00 48.64 386 SER D N 1
ATOM 3930 C CA . SER H 3 68 ? 7.982 75.146 161.355 1.00 47.47 386 SER D CA 1
ATOM 3931 C C . SER H 3 68 ? 6.750 74.542 160.753 1.00 45.19 386 SER D C 1
ATOM 3932 O O . SER H 3 68 ? 5.702 75.160 160.751 1.00 49.53 386 SER D O 1
ATOM 3935 N N . LEU H 3 69 ? 6.857 73.313 160.281 1.00 44.31 387 LEU D N 1
ATOM 3936 C CA . LEU H 3 69 ? 5.706 72.663 159.678 1.00 46.67 387 LEU D CA 1
ATOM 3937 C C . LEU H 3 69 ? 4.475 72.782 160.560 1.00 48.93 387 LEU D C 1
ATOM 3938 O O . LEU H 3 69 ? 3.372 73.012 160.074 1.00 51.06 387 LEU D O 1
ATOM 3943 N N . ARG H 3 70 ? 4.678 72.674 161.863 1.00 50.05 388 ARG D N 1
ATOM 3944 C CA . ARG H 3 70 ? 3.576 72.737 162.806 1.00 51.06 388 ARG D CA 1
ATOM 3945 C C . ARG H 3 70 ? 3.017 74.147 162.885 1.00 50.72 388 ARG D C 1
ATOM 3946 O O . ARG H 3 70 ? 1.801 74.365 162.872 1.00 56.79 388 ARG D O 1
ATOM 3954 N N . THR H 3 71 ? 3.921 75.107 162.916 1.00 52.01 389 THR D N 1
ATOM 3955 C CA . THR H 3 71 ? 3.561 76.502 162.990 1.00 51.55 389 THR D CA 1
ATOM 3956 C C . THR H 3 71 ? 2.974 76.980 161.664 1.00 52.68 389 THR D C 1
ATOM 3957 O O . THR H 3 71 ? 2.074 77.820 161.638 1.00 52.95 389 THR D O 1
ATOM 3961 N N . ALA H 3 72 ? 3.446 76.394 160.571 1.00 53.19 390 ALA D N 1
ATOM 3962 C CA . ALA H 3 72 ? 2.957 76.728 159.246 1.00 52.73 390 ALA D CA 1
ATOM 3963 C C . ALA H 3 72 ? 1.501 76.335 159.270 1.00 50.78 390 ALA D C 1
ATOM 3964 O O . ALA H 3 72 ? 0.635 77.115 158.901 1.00 54.74 390 ALA D O 1
ATOM 3966 N N . VAL H 3 73 ? 1.250 75.124 159.755 1.00 52.76 391 VAL D N 1
ATOM 3967 C CA . VAL H 3 73 ? -0.098 74.581 159.889 1.00 52.26 391 VAL D CA 1
ATOM 3968 C C . VAL H 3 73 ? -0.937 75.641 160.580 1.00 53.18 391 VAL D C 1
ATOM 3969 O O . VAL H 3 73 ? -1.991 76.023 160.082 1.00 55.34 391 VAL D O 1
ATOM 3973 N N . HIS H 3 74 ? -0.414 76.161 161.687 1.00 56.56 392 HIS D N 1
ATOM 3974 C CA . HIS H 3 74 ? -1.091 77.208 162.454 1.00 58.90 392 HIS D CA 1
ATOM 3975 C C . HIS H 3 74 ? -1.386 78.398 161.550 1.00 57.69 392 HIS D C 1
ATOM 3976 O O . HIS H 3 74 ? -2.534 78.817 161.407 1.00 56.48 392 HIS D O 1
ATOM 3978 N N . LYS H 3 75 ? -0.330 78.933 160.949 1.00 57.33 393 LYS D N 1
ATOM 3979 C CA . LYS H 3 75 ? -0.426 80.078 160.059 1.00 54.37 393 LYS D CA 1
ATOM 3980 C C . LYS H 3 75 ? -0.996 79.618 158.718 1.00 56.40 393 LYS D C 1
ATOM 3981 O O . LYS H 3 75 ? -0.417 79.833 157.645 1.00 62.77 393 LYS D O 1
ATOM 3983 N N . SER H 3 76 ? -2.149 78.976 158.807 1.00 55.90 394 SER D N 1
ATOM 3984 C CA . SER H 3 76 ? -2.867 78.451 157.663 1.00 57.45 394 SER D CA 1
ATOM 3985 C C . SER H 3 76 ? -4.203 77.948 158.215 1.00 60.98 394 SER D C 1
ATOM 3986 O O . SER H 3 76 ? -4.556 78.395 159.343 1.00 62.55 394 SER D O 1
#

Solvent-accessible surface area: 21000 Å² total; per-residue (Å²): 162,62,75,39,101,121,147,80,29,100,81,56,85,56,130,151,96,117,34,33,17,44,76,30,5,96,49,0,26,65,37,32,52,26,84,109,43,101,56,89,77,18,28,2,0,80,88,0,10,76,54,0,116,112,6,42,114,12,16,131,150,14,109,124,54,16,112,64,21,119,81,41,34,115,62,67,148,62,87,154,96,91,43,121,62,116,94,58,85,68,56,77,50,135,156,117,118,40,34,20,46,80,36,7,98,68,0,23,63,28,29,46,24,104,173,38,196,60,93,71,19,26,2,0,78,86,0,0,68,60,0,82,121,9,42,112,27,5,98,144,21,110,99,48,0,92,59,24,106,54,47,56,82,91,109,159,62,86,25,98,126,150,83,30,99,85,56,90,65,127,156,98,122,41,32,20,43,72,34,8,98,49,0,23,56,41,32,47,28,85,109,42,101,52,92,75,18,28,0,0,80,90,0,9,75,55,0,107,108,7,39,96,13,15,126,129,21,112,113,56,12,115,53,19,110,80,46,22,128,60,59,146,64,157,177,118,152,128,54,84,44,109,54,120,92,57,83,69,63,81,48,132,156,116,117,36,32,18,45,81,37,5,97,65,0,23,65,32,33,46,27,106,180,44,195,52,93,77,19,24,2,0,78,85,0,0,66,64,0,81,128,7,48,119,30,6,100,126,20,110,80,55,0,102,70,23,101,80,44,60,76,88,97

B-factor: mean 34.53, std 12.82, range [7.99, 75.15]

Radius of gyration: 40.69 Å; Cα contacts (8 Å, |Δi|>4): 220; chains: 4; bounding box: 88×116×91 Å

Nearest PDB structures (foldseek):
  1am9-assembly1_B  TM=1.014E+00  e=1.111E-09  Homo sapiens
  1am9-assembly1_A  TM=9.112E-01  e=4.311E-09  Homo sapiens
  1am9-assembly1_A  TM=1.013E+00  e=1.962E-10  Homo sapiens
  1am9-assembly1_A  TM=9.933E-01  e=2.049E-10  Homo sapiens